Protein AF-0000000069989249 (afdb_homodimer)

Secondary structure (DSSP, 8-state):
------SSPEEEEEEEEEEPSS-TTHHHHHHHHHHHHHTSTTEEEEEEEE-TTS-EEEEEEES-HHHHHHHHH-HHHHHHHHHIIIIIEEEEEEEEEEEEEEEEEE-/------SSPEEEEEEEEEEPSS-TTHHHHHHHHHHHHHTSTTEEEEEEEE-TTS-EEEEEEES-HHHHHHHHH-HHHHHHHHHIIIIIEEEEEEEEEEEEEEEEEE-

Nearest PDB structures (foldseek):
  2pd1-assembly1_A  TM=7.905E-01  e=2.032E-05  Nitrosomonas europaea
  5b0b-assembly2_B  TM=8.035E-01  e=1.875E-04  Cannabis sativa
  5b0b-assembly2_D  TM=8.182E-01  e=3.855E-04  Cannabis sativa
  4dn9-assembly1_A  TM=6.688E-01  e=8.089E-05  Chloroflexus aurantiacus J-10-fl
  1xbw-assembly2_D  TM=6.611E-01  e=8.416E-04  Staphylococcus aureus subsp. aureus MW2

Foldseek 3Di:
DDFDADFDWWKKKKKKFAWDPDCPCVVVLVVVLQVVLVVFPFWRDKDWDADPVRIIIIMTIGHDPVSVVCSCPPPSSVVVVVCCVVHITPDMDIDMDTDDDDDDDDD/DDFDADFDWWKKKKKKFAWDPDCPCVVVLVVVLQVVLVVFPFWRDKDWDADPVRIIIIMTIGHDPVSVVCSCPPPSSVVVVVCCVVHITPDMDIDMDTDDDDDDDDD

Structure (mmCIF, N/CA/C/O backbone):
data_AF-0000000069989249-model_v1
#
loop_
_entity.id
_entity.type
_entity.pdbx_description
1 polymer 'Antibiotic biosynthesis monooxygenase'
#
loop_
_atom_site.group_PDB
_atom_site.id
_atom_site.type_symbol
_atom_site.label_atom_id
_atom_site.label_alt_id
_atom_site.label_comp_id
_atom_site.label_asym_id
_atom_site.label_entity_id
_atom_site.label_seq_id
_atom_site.pdbx_PDB_ins_code
_atom_site.Cartn_x
_atom_site.Cartn_y
_atom_site.Cartn_z
_atom_site.occupancy
_atom_site.B_iso_or_equiv
_atom_site.auth_seq_id
_atom_site.auth_comp_id
_atom_site.auth_asym_id
_atom_site.auth_atom_id
_atom_site.pdbx_PDB_model_num
ATOM 1 N N . MET A 1 1 ? 8.828 -4.434 9.562 1 88.94 1 MET A N 1
ATOM 2 C CA . MET A 1 1 ? 7.98 -5.574 9.898 1 88.94 1 MET A CA 1
ATOM 3 C C . MET A 1 1 ? 6.605 -5.434 9.258 1 88.94 1 MET A C 1
ATOM 5 O O . MET A 1 1 ? 6.176 -4.32 8.938 1 88.94 1 MET A O 1
ATOM 9 N N . ILE A 1 2 ? 5.98 -6.633 9.016 1 96.62 2 ILE A N 1
ATOM 10 C CA . ILE A 1 2 ? 4.613 -6.621 8.516 1 96.62 2 ILE A CA 1
ATOM 11 C C . ILE A 1 2 ? 3.639 -6.371 9.664 1 96.62 2 ILE A C 1
ATOM 13 O O . ILE A 1 2 ? 3.717 -7.027 10.703 1 96.62 2 ILE A O 1
ATOM 17 N N . ALA A 1 3 ? 2.738 -5.457 9.453 1 97 3 ALA A N 1
ATOM 18 C CA . ALA A 1 3 ? 1.796 -5.078 10.508 1 97 3 ALA A CA 1
ATOM 19 C C . ALA A 1 3 ? 0.89 -6.246 10.883 1 97 3 ALA A C 1
ATOM 21 O O . ALA A 1 3 ? 0.386 -6.953 10.008 1 97 3 ALA A O 1
ATOM 22 N N . SER A 1 4 ? 0.657 -6.48 12.133 1 95.75 4 SER A N 1
ATOM 23 C CA . SER A 1 4 ? -0.286 -7.473 12.633 1 95.75 4 SER A CA 1
ATOM 24 C C . SER A 1 4 ? -1.665 -6.859 12.859 1 95.75 4 SER A C 1
ATOM 26 O O . SER A 1 4 ? -1.911 -6.238 13.898 1 95.75 4 SER A O 1
ATOM 28 N N . THR A 1 5 ? -2.523 -6.992 11.93 1 97.75 5 THR A N 1
ATOM 29 C CA . THR A 1 5 ? -3.852 -6.395 11.984 1 97.75 5 THR A CA 1
ATOM 30 C C . THR A 1 5 ? -4.898 -7.43 12.375 1 97.75 5 THR A C 1
ATOM 32 O O . THR A 1 5 ? -4.691 -8.633 12.188 1 97.75 5 THR A O 1
ATOM 35 N N . PRO A 1 6 ? -6.016 -7 13.031 1 97.5 6 PRO A N 1
ATOM 36 C CA . PRO A 1 6 ? -7.113 -7.934 13.312 1 97.5 6 PRO A CA 1
ATOM 37 C C . PRO A 1 6 ? -7.781 -8.445 12.039 1 97.5 6 PRO A C 1
ATOM 39 O O . PRO A 1 6 ? -7.359 -8.102 10.93 1 97.5 6 PRO A O 1
ATOM 42 N N . GLN A 1 7 ? -8.758 -9.328 12.234 1 97.75 7 GLN A N 1
ATOM 43 C CA . GLN A 1 7 ? -9.57 -9.727 11.086 1 97.75 7 GLN A CA 1
ATOM 44 C C . GLN A 1 7 ? -10.359 -8.539 10.531 1 97.75 7 GLN A C 1
ATOM 46 O O . GLN A 1 7 ? -10.867 -7.715 11.297 1 97.75 7 GLN A O 1
ATOM 51 N N . PRO A 1 8 ? -10.453 -8.469 9.281 1 98.19 8 PRO A N 1
ATOM 52 C CA . PRO A 1 8 ? -11.266 -7.398 8.688 1 98.19 8 PRO A CA 1
ATOM 53 C C . PRO A 1 8 ? -12.711 -7.414 9.172 1 98.19 8 PRO A C 1
ATOM 55 O O . PRO A 1 8 ? -13.211 -8.461 9.602 1 98.19 8 PRO A O 1
ATOM 58 N N . PRO A 1 9 ? -13.375 -6.32 9.164 1 98.31 9 PRO A N 1
ATOM 59 C CA . PRO A 1 9 ? -12.992 -5.113 8.43 1 98.31 9 PRO A CA 1
ATOM 60 C C . PRO A 1 9 ? -12.188 -4.133 9.281 1 98.31 9 PRO A C 1
ATOM 62 O O . PRO A 1 9 ? -12.336 -4.105 10.508 1 98.31 9 PRO A O 1
ATOM 65 N N . TYR A 1 10 ? -11.312 -3.4 8.789 1 98.81 10 TYR A N 1
ATOM 66 C CA . TYR A 1 10 ? -10.594 -2.215 9.25 1 98.81 10 TYR A CA 1
ATOM 67 C C . TYR A 1 10 ? -10.172 -1.338 8.078 1 98.81 10 TYR A C 1
ATOM 69 O O . TYR A 1 10 ? -10.641 -1.532 6.953 1 98.81 10 TYR A O 1
ATOM 77 N N . TYR A 1 11 ? -9.336 -0.311 8.344 1 98.94 11 TYR A N 1
ATOM 78 C CA . TYR A 1 11 ? -9.047 0.621 7.262 1 98.94 11 TYR A CA 1
ATOM 79 C C . TYR A 1 11 ? -7.551 0.714 7.012 1 98.94 11 TYR A C 1
ATOM 81 O O . TYR A 1 11 ? -6.746 0.568 7.934 1 98.94 11 TYR A O 1
ATOM 89 N N . ALA A 1 12 ? -7.223 0.949 5.809 1 98.94 12 ALA A N 1
ATOM 90 C CA . ALA A 1 12 ? -5.859 1.241 5.379 1 98.94 12 ALA A CA 1
ATOM 91 C C . ALA A 1 12 ? -5.77 2.623 4.738 1 98.94 12 ALA A C 1
ATOM 93 O O . ALA A 1 12 ? -6.652 3.018 3.977 1 98.94 12 ALA A O 1
ATOM 94 N N . VAL A 1 13 ? -4.809 3.344 5.039 1 98.88 13 VAL A N 1
ATOM 95 C CA . VAL A 1 13 ? -4.434 4.566 4.336 1 98.88 13 VAL A CA 1
ATOM 96 C C . VAL A 1 13 ? -3.135 4.34 3.562 1 98.88 13 VAL A C 1
ATOM 98 O O . VAL A 1 13 ? -2.08 4.113 4.16 1 98.88 13 VAL A O 1
ATOM 101 N N . ILE A 1 14 ? -3.273 4.336 2.223 1 98.88 14 ILE A N 1
ATOM 102 C CA . ILE A 1 14 ? -2.141 4.141 1.325 1 98.88 14 ILE A CA 1
ATOM 103 C C . ILE A 1 14 ? -1.583 5.492 0.896 1 98.88 14 ILE A C 1
ATOM 105 O O . ILE A 1 14 ? -2.275 6.277 0.243 1 98.88 14 ILE A O 1
ATOM 109 N N . PHE A 1 15 ? -0.353 5.773 1.275 1 98.75 15 PHE A N 1
ATOM 110 C CA . PHE A 1 15 ? 0.339 7 0.906 1 98.75 15 PHE A CA 1
ATOM 111 C C . PHE A 1 15 ? 1.52 6.703 -0.011 1 98.75 15 PHE A C 1
ATOM 113 O O . PHE A 1 15 ? 2.488 6.062 0.404 1 98.75 15 PHE A O 1
ATOM 120 N N . THR A 1 16 ? 1.437 7.074 -1.288 1 98.75 16 THR A N 1
ATOM 121 C CA . THR A 1 16 ? 2.5 6.922 -2.275 1 98.75 16 THR A CA 1
ATOM 122 C C . THR A 1 16 ? 3.107 8.281 -2.629 1 98.75 16 THR A C 1
ATOM 124 O O . THR A 1 16 ? 2.385 9.266 -2.799 1 98.75 16 THR A O 1
ATOM 127 N N . SER A 1 17 ? 4.457 8.266 -2.701 1 98.12 17 SER A N 1
ATOM 128 C CA . SER A 1 17 ? 5.039 9.594 -2.887 1 98.12 17 SER A CA 1
ATOM 129 C C . SER A 1 17 ? 6.336 9.523 -3.686 1 98.12 17 SER A C 1
ATOM 131 O O . SER A 1 17 ? 7.008 8.492 -3.699 1 98.12 17 SER A O 1
ATOM 133 N N . LEU A 1 18 ? 6.594 10.547 -4.406 1 97.81 18 LEU A N 1
ATOM 134 C CA . LEU A 1 18 ? 7.887 10.914 -4.969 1 97.81 18 LEU A CA 1
ATOM 135 C C . LEU A 1 18 ? 8.398 12.211 -4.344 1 97.81 18 LEU A C 1
ATOM 137 O O . LEU A 1 18 ? 7.664 13.195 -4.254 1 97.81 18 LEU A O 1
ATOM 141 N N . ARG A 1 19 ? 9.633 12.133 -3.996 1 96.75 19 ARG A N 1
ATOM 142 C CA . ARG A 1 19 ? 10.18 13.266 -3.248 1 96.75 19 ARG A CA 1
ATOM 143 C C . ARG A 1 19 ? 10.922 14.227 -4.172 1 96.75 19 ARG A C 1
ATOM 145 O O . ARG A 1 19 ? 11.391 13.828 -5.238 1 96.75 19 ARG A O 1
ATOM 152 N N . THR A 1 20 ? 11.039 15.477 -3.664 1 94.81 20 THR A N 1
ATOM 153 C CA . THR A 1 20 ? 11.977 16.422 -4.262 1 94.81 20 THR A CA 1
ATOM 154 C C . THR A 1 20 ? 13.414 16.016 -3.984 1 94.81 20 THR A C 1
ATOM 156 O O . THR A 1 20 ? 13.664 15.078 -3.221 1 94.81 20 THR A O 1
ATOM 159 N N . ALA A 1 21 ? 14.32 16.703 -4.648 1 92.31 21 ALA A N 1
ATOM 160 C CA . ALA A 1 21 ? 15.734 16.406 -4.453 1 92.31 21 ALA A CA 1
ATOM 161 C C . ALA A 1 21 ? 16.188 16.766 -3.045 1 92.31 21 ALA A C 1
ATOM 163 O O . ALA A 1 21 ? 15.797 17.812 -2.512 1 92.31 21 ALA A O 1
ATOM 164 N N . GLY A 1 22 ? 17.031 15.797 -2.457 1 91.5 22 GLY A N 1
ATOM 165 C CA . GLY A 1 22 ? 17.594 16.078 -1.146 1 91.5 22 GLY A CA 1
ATOM 166 C C . GLY A 1 22 ? 16.688 15.641 -0.004 1 91.5 22 GLY A C 1
ATOM 167 O O . GLY A 1 22 ? 15.484 15.469 -0.188 1 91.5 22 GLY A O 1
ATOM 168 N N . ASP A 1 23 ? 17.25 15.367 1.136 1 93.12 23 ASP A N 1
ATOM 169 C CA . ASP A 1 23 ? 16.484 14.906 2.293 1 93.12 23 ASP A CA 1
ATOM 170 C C . ASP A 1 23 ? 15.75 16.062 2.963 1 93.12 23 ASP A C 1
ATOM 172 O O . ASP A 1 23 ? 14.555 15.969 3.248 1 93.12 23 ASP A O 1
ATOM 176 N N . GLN A 1 24 ? 16.359 17.188 3.178 1 94.94 24 GLN A N 1
ATOM 177 C CA . GLN A 1 24 ? 15.797 18.391 3.77 1 94.94 24 GLN A CA 1
ATOM 178 C C . GLN A 1 24 ? 15.016 18.062 5.043 1 94.94 24 GLN A C 1
ATOM 180 O O . GLN A 1 24 ? 13.945 18.625 5.281 1 94.94 24 GLN A O 1
ATOM 185 N N . GLY A 1 25 ? 15.531 17.078 5.789 1 96.06 25 GLY A N 1
ATOM 186 C CA . GLY A 1 25 ? 14.945 16.734 7.074 1 96.06 25 GLY A CA 1
ATOM 187 C C . GLY A 1 25 ? 13.797 15.75 6.957 1 96.06 25 GLY A C 1
ATOM 188 O O . GLY A 1 25 ? 13.117 15.461 7.945 1 96.06 25 GLY A O 1
ATOM 189 N N . TYR A 1 26 ? 13.586 15.203 5.766 1 96.56 26 TYR A N 1
ATOM 190 C CA . TYR A 1 26 ? 12.453 14.32 5.516 1 96.56 26 TYR A CA 1
ATOM 191 C C . TYR A 1 26 ? 12.547 13.062 6.379 1 96.56 26 TYR A C 1
ATOM 193 O O . TYR A 1 26 ? 11.562 12.68 7.02 1 96.56 26 TYR A O 1
ATOM 201 N N . ALA A 1 27 ? 13.711 12.516 6.379 1 94.38 27 ALA A N 1
ATOM 202 C CA . ALA A 1 27 ? 13.859 11.234 7.066 1 94.38 27 ALA A CA 1
ATOM 203 C C . ALA A 1 27 ? 13.5 11.367 8.547 1 94.38 27 ALA A C 1
ATOM 205 O O . ALA A 1 27 ? 12.797 10.516 9.094 1 94.38 27 ALA A O 1
ATOM 206 N N . GLU A 1 28 ? 14.023 12.391 9.148 1 96.31 28 GLU A N 1
ATOM 207 C CA . GLU A 1 28 ? 13.75 12.617 10.562 1 96.31 28 GLU A CA 1
ATOM 208 C C . GLU A 1 28 ? 12.266 12.883 10.805 1 96.31 28 GLU A C 1
ATOM 210 O O . GLU A 1 28 ? 11.68 12.336 11.75 1 96.31 28 GLU A O 1
ATOM 215 N N . ALA A 1 29 ? 11.656 13.664 9.977 1 96.69 29 ALA A N 1
ATOM 216 C CA . ALA A 1 29 ? 10.234 13.977 10.102 1 96.69 29 ALA A CA 1
ATOM 217 C C . ALA A 1 29 ? 9.383 12.734 9.891 1 96.69 29 ALA A C 1
ATOM 219 O O . ALA A 1 29 ? 8.414 12.5 10.625 1 96.69 29 ALA A O 1
ATOM 220 N N . ALA A 1 30 ? 9.734 11.953 8.906 1 95.94 30 ALA A N 1
ATOM 221 C CA . ALA A 1 30 ? 9 10.727 8.602 1 95.94 30 ALA A CA 1
ATOM 222 C C . ALA A 1 30 ? 9.031 9.758 9.781 1 95.94 30 ALA A C 1
ATOM 224 O O . ALA A 1 30 ? 8.008 9.172 10.148 1 95.94 30 ALA A O 1
ATOM 225 N N . ARG A 1 31 ? 10.25 9.633 10.336 1 95.56 31 ARG A N 1
ATOM 226 C CA . ARG A 1 31 ? 10.391 8.758 11.5 1 95.56 31 ARG A CA 1
ATOM 227 C C . ARG A 1 31 ? 9.539 9.258 12.664 1 95.56 31 ARG A C 1
ATOM 229 O O . ARG A 1 31 ? 8.852 8.469 13.312 1 95.56 31 ARG A O 1
ATOM 236 N N . ARG A 1 32 ? 9.555 10.5 12.906 1 96.69 32 ARG A N 1
ATOM 237 C CA . ARG A 1 32 ? 8.773 11.086 13.992 1 96.69 32 ARG A CA 1
ATOM 238 C C . ARG A 1 32 ? 7.277 10.891 13.758 1 96.69 32 ARG A C 1
ATOM 240 O O . ARG A 1 32 ? 6.535 10.594 14.695 1 96.69 32 ARG A O 1
ATOM 247 N N . MET A 1 33 ? 6.805 11.023 12.516 1 97.44 33 MET A N 1
ATOM 248 C CA . MET A 1 33 ? 5.387 10.867 12.195 1 97.44 33 MET A CA 1
ATOM 249 C C . MET A 1 33 ? 4.945 9.422 12.391 1 97.44 33 MET A C 1
ATOM 251 O O . MET A 1 33 ? 3.842 9.164 12.883 1 97.44 33 MET A O 1
ATOM 255 N N . LEU A 1 34 ? 5.773 8.5 12.047 1 96.12 34 LEU A N 1
ATOM 256 C CA . LEU A 1 34 ? 5.441 7.098 12.273 1 96.12 34 LEU A CA 1
ATOM 257 C C . LEU A 1 34 ? 5.336 6.793 13.758 1 96.12 34 LEU A C 1
ATOM 259 O O . LEU A 1 34 ? 4.402 6.109 14.195 1 96.12 34 LEU A O 1
ATOM 263 N N . ASP A 1 35 ? 6.309 7.332 14.547 1 97.19 35 ASP A N 1
ATOM 264 C CA . ASP A 1 35 ? 6.273 7.148 15.992 1 97.19 35 ASP A CA 1
ATOM 265 C C . ASP A 1 35 ? 5.012 7.758 16.594 1 97.19 35 ASP A C 1
ATOM 267 O O . ASP A 1 35 ? 4.379 7.156 17.469 1 97.19 35 ASP A O 1
ATOM 271 N N . LEU A 1 36 ? 4.664 8.906 16.156 1 97.94 36 LEU A N 1
ATOM 272 C CA . LEU A 1 36 ? 3.482 9.609 16.641 1 97.94 36 LEU A CA 1
ATOM 273 C C . LEU A 1 36 ? 2.209 8.859 16.25 1 97.94 36 LEU A C 1
ATOM 275 O O . LEU A 1 36 ? 1.287 8.734 17.062 1 97.94 36 LEU A O 1
ATOM 279 N N . ALA A 1 37 ? 2.098 8.367 15.031 1 97.88 37 ALA A N 1
ATOM 280 C CA . ALA A 1 37 ? 0.942 7.59 14.586 1 97.88 37 ALA A CA 1
ATOM 281 C C . ALA A 1 37 ? 0.702 6.391 15.5 1 97.88 37 ALA A C 1
ATOM 283 O O . ALA A 1 37 ? -0.443 6.078 15.836 1 97.88 37 ALA A O 1
ATOM 284 N N . ARG A 1 38 ? 1.777 5.758 15.914 1 97.5 38 ARG A N 1
ATOM 285 C CA . ARG A 1 38 ? 1.701 4.551 16.734 1 97.5 38 ARG A CA 1
ATOM 286 C C . ARG A 1 38 ? 1.027 4.84 18.078 1 97.5 38 ARG A C 1
ATOM 288 O O . ARG A 1 38 ? 0.497 3.932 18.719 1 97.5 38 ARG A O 1
ATOM 295 N N . GLU A 1 39 ? 1.07 6.098 18.422 1 97.94 39 GLU A N 1
ATOM 296 C CA . GLU A 1 39 ? 0.531 6.488 19.719 1 97.94 39 GLU A CA 1
ATOM 297 C C . GLU A 1 39 ? -0.946 6.859 19.609 1 97.94 39 GLU A C 1
ATOM 299 O O . GLU A 1 39 ? -1.608 7.082 20.625 1 97.94 39 GLU A O 1
ATOM 304 N N . GLN A 1 40 ? -1.495 6.887 18.422 1 98.44 40 GLN A N 1
ATOM 305 C CA . GLN A 1 40 ? -2.861 7.367 18.234 1 98.44 40 GLN A CA 1
ATOM 306 C C . GLN A 1 40 ? -3.873 6.25 18.484 1 98.44 40 GLN A C 1
ATOM 308 O O . GLN A 1 40 ? -3.643 5.102 18.109 1 98.44 40 GLN A O 1
ATOM 313 N N . PRO A 1 41 ? -5.016 6.578 19.188 1 98.25 41 PRO A N 1
ATOM 314 C CA . PRO A 1 41 ? -6.074 5.578 19.344 1 98.25 41 PRO A CA 1
ATOM 315 C C . PRO A 1 41 ? -6.586 5.039 18.016 1 98.25 41 PRO A C 1
ATOM 317 O O . PRO A 1 41 ? -6.859 5.816 17.094 1 98.25 41 PRO A O 1
ATOM 320 N N . GLY A 1 42 ? -6.68 3.717 17.969 1 98.62 42 GLY A N 1
ATOM 321 C CA . GLY A 1 42 ? -7.23 3.102 16.766 1 98.62 42 GLY A CA 1
ATOM 322 C C . GLY A 1 42 ? -6.172 2.715 15.75 1 98.62 42 GLY A C 1
ATOM 323 O O . GLY A 1 42 ? -6.477 2.09 14.734 1 98.62 42 GLY A O 1
ATOM 324 N N . PHE A 1 43 ? -4.91 3.096 16.078 1 98.81 43 PHE A N 1
ATOM 325 C CA . PHE A 1 43 ? -3.801 2.67 15.227 1 98.81 43 PHE A CA 1
ATOM 326 C C . PHE A 1 43 ? -3.617 1.158 15.297 1 98.81 43 PHE A C 1
ATOM 328 O O . PHE A 1 43 ? -3.592 0.58 16.391 1 98.81 43 PHE A O 1
ATOM 335 N N . LEU A 1 44 ? -3.508 0.56 14.078 1 98.81 44 LEU A N 1
ATOM 336 C CA . LEU A 1 44 ? -3.414 -0.896 14.062 1 98.81 44 LEU A CA 1
ATOM 337 C C . LEU A 1 44 ? -2.049 -1.347 13.555 1 98.81 44 LEU A C 1
ATOM 339 O O . LEU A 1 44 ? -1.675 -2.512 13.719 1 98.81 44 LEU A O 1
ATOM 343 N N . GLY A 1 45 ? 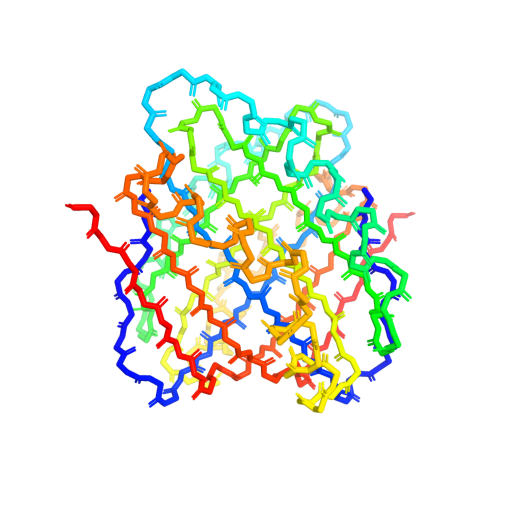-1.29 -0.463 12.93 1 98.5 45 GLY A N 1
ATOM 344 C CA . GLY A 1 45 ? 0.019 -0.792 12.391 1 98.5 45 GLY A CA 1
ATOM 345 C C . GLY A 1 45 ? 0.388 0.037 11.18 1 98.5 45 GLY A C 1
ATOM 346 O O . GLY A 1 45 ? -0.415 0.842 10.703 1 98.5 45 GLY A O 1
ATOM 347 N N . VAL A 1 46 ? 1.629 -0.117 10.711 1 98.56 46 VAL A N 1
ATOM 348 C CA . VAL A 1 46 ? 2.102 0.63 9.547 1 98.56 46 VAL A CA 1
ATOM 349 C C . VAL A 1 46 ? 3.199 -0.158 8.836 1 98.56 46 VAL A C 1
ATOM 351 O O . VAL A 1 46 ? 3.932 -0.922 9.469 1 98.56 46 VAL A O 1
ATOM 354 N N . GLU A 1 47 ? 3.197 -0.104 7.605 1 98.44 47 GLU A N 1
ATOM 355 C CA . GLU A 1 47 ? 4.234 -0.618 6.715 1 98.44 47 GLU A CA 1
ATOM 356 C C . GLU A 1 47 ? 4.773 0.48 5.801 1 98.44 47 GLU A C 1
ATOM 358 O O . GLU A 1 47 ? 4 1.24 5.215 1 98.44 47 GLU A O 1
ATOM 363 N N . SER A 1 48 ? 6.117 0.577 5.684 1 97.94 48 SER A N 1
ATOM 364 C CA . SER A 1 48 ? 6.707 1.618 4.848 1 97.94 48 SER A CA 1
ATOM 365 C C . SER A 1 48 ? 7.934 1.101 4.105 1 97.94 48 SER A C 1
ATOM 367 O O . SER A 1 48 ? 8.75 0.377 4.676 1 97.94 48 SER A O 1
ATOM 369 N N . ALA A 1 49 ? 8.016 1.404 2.834 1 97.75 49 ALA A N 1
ATOM 370 C CA . ALA A 1 49 ? 9.164 1.076 1.989 1 97.75 49 ALA A CA 1
ATOM 371 C C . ALA A 1 49 ? 9.406 2.166 0.95 1 97.75 49 ALA A C 1
ATOM 373 O O . ALA A 1 49 ? 8.461 2.727 0.393 1 97.75 49 ALA A O 1
ATOM 374 N N . ARG A 1 50 ? 10.641 2.451 0.725 1 96.62 50 ARG A N 1
ATOM 375 C CA . ARG A 1 50 ? 11.047 3.332 -0.367 1 96.62 50 ARG A CA 1
ATOM 376 C C . ARG A 1 50 ? 12.109 2.674 -1.236 1 96.62 50 ARG A C 1
ATOM 378 O O . ARG A 1 50 ? 13.172 2.293 -0.742 1 96.62 50 ARG A O 1
ATOM 385 N N . GLY A 1 51 ? 11.773 2.627 -2.512 1 94.19 51 GLY A N 1
ATOM 386 C CA . GLY A 1 51 ? 12.664 1.954 -3.439 1 94.19 51 GLY A CA 1
ATOM 387 C C . GLY A 1 51 ? 13.82 2.828 -3.9 1 94.19 51 GLY A C 1
ATOM 388 O O . GLY A 1 51 ? 13.828 4.035 -3.645 1 94.19 51 GLY A O 1
ATOM 389 N N . ASP A 1 52 ? 14.695 2.168 -4.629 1 90.56 52 ASP A N 1
ATOM 390 C CA . ASP A 1 52 ? 15.859 2.867 -5.16 1 90.56 52 ASP A CA 1
ATOM 391 C C . ASP A 1 52 ? 15.461 3.861 -6.246 1 90.56 52 ASP A C 1
ATOM 393 O O . ASP A 1 52 ? 16.219 4.789 -6.551 1 90.56 52 ASP A O 1
ATOM 397 N N . ASP A 1 53 ? 14.32 3.645 -6.789 1 90.75 53 ASP A N 1
ATOM 398 C CA . ASP A 1 53 ? 13.844 4.555 -7.824 1 90.75 53 ASP A CA 1
ATOM 399 C C . ASP A 1 53 ? 13.203 5.797 -7.211 1 90.75 53 ASP A C 1
ATOM 401 O O . ASP A 1 53 ? 12.727 6.676 -7.93 1 90.75 53 ASP A O 1
ATOM 405 N N . GLY A 1 54 ? 13.102 5.793 -5.93 1 92.88 54 GLY A N 1
ATOM 406 C CA . GLY A 1 54 ? 12.617 6.973 -5.238 1 92.88 54 GLY A CA 1
ATOM 407 C C . GLY A 1 54 ? 11.156 6.875 -4.84 1 92.88 54 GLY A C 1
ATOM 408 O O . GLY A 1 54 ? 10.672 7.668 -4.031 1 92.88 54 GLY A O 1
ATOM 409 N N . LEU A 1 55 ? 10.484 5.918 -5.387 1 97.38 55 LEU A N 1
ATOM 410 C CA . LEU A 1 55 ? 9.07 5.766 -5.043 1 97.38 55 LEU A CA 1
ATOM 411 C C . LEU A 1 55 ? 8.914 5.246 -3.619 1 97.38 55 LEU A C 1
ATOM 413 O O . LEU A 1 55 ? 9.531 4.25 -3.244 1 97.38 55 LEU A O 1
ATOM 417 N N . GLY A 1 56 ? 8.133 5.988 -2.82 1 97.88 56 GLY A N 1
ATOM 418 C CA . GLY A 1 56 ? 7.816 5.574 -1.462 1 97.88 56 GLY A CA 1
ATOM 419 C C . GLY A 1 56 ? 6.363 5.172 -1.282 1 97.88 56 GLY A C 1
ATOM 420 O O . GLY A 1 56 ? 5.465 5.797 -1.848 1 97.88 56 GLY A O 1
ATOM 421 N N . ILE A 1 57 ? 6.148 4.10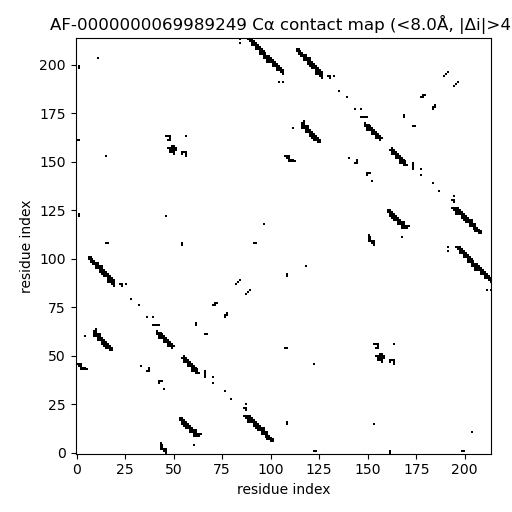9 -0.55 1 98.69 57 ILE A N 1
ATOM 422 C CA . ILE A 1 57 ? 4.816 3.652 -0.177 1 98.69 57 ILE A CA 1
ATOM 423 C C . ILE A 1 57 ? 4.738 3.463 1.337 1 98.69 57 ILE A C 1
ATOM 425 O O . ILE A 1 57 ? 5.594 2.799 1.929 1 98.69 57 ILE A O 1
ATOM 429 N N . THR A 1 58 ? 3.828 4.086 1.985 1 98.5 58 THR A N 1
ATOM 430 C CA . THR A 1 58 ? 3.488 3.852 3.385 1 98.5 58 THR A CA 1
ATOM 431 C C . THR A 1 58 ? 2.016 3.479 3.527 1 98.5 58 THR A C 1
ATOM 433 O O . THR A 1 58 ? 1.138 4.207 3.061 1 98.5 58 THR A O 1
ATOM 436 N N . VAL A 1 59 ? 1.779 2.334 4.055 1 98.88 59 VAL A N 1
ATOM 437 C CA . VAL A 1 59 ? 0.416 1.917 4.367 1 98.88 59 VAL A CA 1
ATOM 438 C C . VAL A 1 59 ? 0.223 1.864 5.879 1 98.88 59 VAL A C 1
ATOM 440 O O . VAL A 1 59 ? 0.879 1.08 6.57 1 98.88 59 VAL A O 1
ATOM 443 N N . SER A 1 60 ? -0.657 2.74 6.371 1 98.81 60 SER A N 1
ATOM 444 C CA . SER A 1 60 ? -1.048 2.678 7.777 1 98.81 60 SER A CA 1
ATOM 445 C C . SER A 1 60 ? -2.445 2.086 7.934 1 98.81 60 SER A C 1
ATOM 447 O O . SER A 1 60 ? -3.311 2.289 7.082 1 98.81 60 SER A O 1
ATOM 449 N N . TYR A 1 61 ? -2.639 1.377 8.992 1 98.94 61 TYR A N 1
ATOM 450 C CA . TYR A 1 61 ? -3.893 0.673 9.234 1 98.94 61 TYR A CA 1
ATOM 451 C C . TYR A 1 61 ? -4.586 1.218 10.477 1 98.94 61 TYR A C 1
ATOM 453 O O . TYR A 1 61 ? -3.936 1.519 11.484 1 98.94 61 TYR A O 1
ATOM 461 N N . TRP A 1 62 ? -5.891 1.297 10.414 1 98.88 62 TRP A N 1
ATOM 462 C CA . TRP A 1 62 ? -6.691 1.97 11.43 1 98.88 62 TRP A CA 1
ATOM 463 C C . TRP A 1 62 ? -7.992 1.212 11.688 1 98.88 62 TRP A C 1
ATOM 465 O O . TRP A 1 62 ? -8.578 0.635 10.766 1 98.88 62 TRP A O 1
ATOM 475 N N . ARG A 1 63 ? -8.422 1.336 12.852 1 98.69 63 ARG A N 1
ATOM 476 C CA . ARG A 1 63 ? -9.609 0.617 13.297 1 98.69 63 ARG A CA 1
ATOM 477 C C . ARG A 1 63 ? -10.852 1.091 12.547 1 98.69 63 ARG A C 1
ATOM 479 O O . ARG A 1 63 ? -11.711 0.286 12.195 1 98.69 63 ARG A O 1
ATOM 486 N N . ASP A 1 64 ? -10.992 2.412 12.438 1 98.44 64 ASP A N 1
ATOM 487 C CA . ASP A 1 64 ? -12.18 2.984 11.812 1 98.44 64 ASP A CA 1
ATOM 488 C C . ASP A 1 64 ? -11.898 4.383 11.273 1 98.44 64 ASP A C 1
ATOM 490 O O . ASP A 1 64 ? -10.797 4.914 11.453 1 98.44 64 ASP A O 1
ATOM 494 N N . GLU A 1 65 ? -12.883 4.875 10.578 1 98.06 65 GLU A N 1
ATOM 495 C CA . GLU A 1 65 ? -12.734 6.18 9.945 1 98.06 65 GLU A CA 1
ATOM 496 C C . GLU A 1 65 ? -12.562 7.281 10.984 1 98.06 65 GLU A C 1
ATOM 498 O O . GLU A 1 65 ? -11.906 8.289 10.727 1 98.06 65 GLU A O 1
ATOM 503 N N . THR A 1 66 ? -13.164 7.105 12.133 1 98.38 66 THR A N 1
ATOM 504 C CA . THR A 1 66 ? -13.031 8.094 13.195 1 98.38 66 THR A CA 1
ATOM 505 C C . THR A 1 66 ? -11.57 8.234 13.617 1 98.38 66 THR A C 1
ATOM 507 O O . THR A 1 66 ? -11.078 9.344 13.812 1 98.38 66 THR A O 1
ATOM 510 N N . ALA A 1 67 ? -10.875 7.078 13.711 1 98.62 67 ALA A N 1
ATOM 511 C CA . ALA A 1 67 ? -9.461 7.086 14.062 1 98.62 67 ALA A CA 1
ATOM 512 C C . ALA A 1 67 ? -8.633 7.793 12.992 1 98.62 67 ALA A C 1
ATOM 514 O O . ALA A 1 67 ? -7.719 8.555 13.312 1 98.62 67 ALA A O 1
ATOM 515 N N . ILE A 1 68 ? -8.914 7.57 11.734 1 98.5 68 ILE A N 1
ATOM 516 C CA . ILE A 1 68 ? -8.203 8.195 10.625 1 98.5 68 ILE A CA 1
ATOM 517 C C . ILE A 1 68 ? -8.406 9.711 10.68 1 98.5 68 ILE A C 1
ATOM 519 O O . ILE A 1 68 ? -7.449 10.477 10.508 1 98.5 68 ILE A O 1
ATOM 523 N N . LEU A 1 69 ? -9.648 10.078 10.891 1 97.81 69 LEU A N 1
ATOM 524 C CA . LEU A 1 69 ? -9.961 11.5 10.945 1 97.81 69 LEU A CA 1
ATOM 525 C C . LEU A 1 69 ? -9.242 12.172 12.109 1 97.81 69 LEU A C 1
ATOM 527 O O . LEU A 1 69 ? -8.727 13.289 11.961 1 97.81 69 LEU A O 1
ATOM 531 N N . ALA A 1 70 ? -9.18 11.555 13.25 1 98.12 70 ALA A N 1
ATOM 532 C CA . ALA A 1 70 ? -8.477 12.086 14.414 1 98.12 70 ALA A CA 1
ATOM 533 C C . ALA A 1 70 ? -6.992 12.289 14.109 1 98.12 70 ALA A C 1
ATOM 535 O O . ALA A 1 70 ? -6.406 13.305 14.477 1 98.12 70 ALA A O 1
ATOM 536 N N . TRP A 1 71 ? -6.398 11.312 13.398 1 98 71 TRP A N 1
ATOM 537 C CA . TRP A 1 71 ? -4.992 11.422 13.016 1 98 71 TRP A CA 1
ATOM 538 C C . TRP A 1 71 ? -4.781 12.57 12.031 1 98 71 TRP A C 1
ATOM 540 O O . TRP A 1 71 ? -3.83 13.344 12.164 1 98 71 TRP A O 1
ATOM 550 N N . LYS A 1 72 ? -5.688 12.695 11.062 1 96.62 72 LYS A N 1
ATOM 551 C CA . LYS A 1 72 ? -5.613 13.766 10.07 1 96.62 72 LYS A CA 1
ATOM 552 C C . LYS A 1 72 ? -5.652 15.141 10.742 1 96.62 72 LYS A C 1
ATOM 554 O O . LYS A 1 72 ? -4.988 16.078 10.289 1 96.62 72 LYS A O 1
ATOM 559 N N . GLN A 1 73 ? -6.387 15.219 11.812 1 96.44 73 GLN A N 1
ATOM 560 C CA . GLN A 1 73 ? -6.613 16.5 12.477 1 96.44 73 GLN A CA 1
ATOM 561 C C . GLN A 1 73 ? -5.578 16.734 13.57 1 96.44 73 GLN A C 1
ATOM 563 O O . GLN A 1 73 ? -5.555 17.812 14.18 1 96.44 73 GLN A O 1
ATOM 568 N N . HIS A 1 74 ? -4.785 15.773 13.828 1 96.12 74 HIS A N 1
ATOM 569 C CA . HIS A 1 74 ? -3.744 15.938 14.836 1 96.12 74 HIS A CA 1
ATOM 570 C C . HIS A 1 74 ? -2.83 17.109 14.492 1 96.12 74 HIS A C 1
ATOM 572 O O . HIS A 1 74 ? -2.316 17.203 13.375 1 96.12 74 HIS A O 1
ATOM 578 N N . ALA A 1 75 ? -2.566 17.984 15.398 1 94.44 75 ALA A N 1
ATOM 579 C CA . ALA A 1 75 ? -1.912 19.266 15.148 1 94.44 75 ALA A CA 1
ATOM 580 C C . ALA A 1 75 ? -0.538 19.062 14.516 1 94.44 75 ALA A C 1
ATOM 582 O O . ALA A 1 75 ? -0.235 19.656 13.477 1 94.44 75 ALA A O 1
ATOM 583 N N . GLU A 1 76 ? 0.244 18.234 15.164 1 94.62 76 GLU A N 1
ATOM 584 C CA . GLU A 1 76 ? 1.589 18.016 14.633 1 94.62 76 GLU A CA 1
ATOM 585 C C . GLU A 1 76 ? 1.546 17.359 13.258 1 94.62 76 GLU A C 1
ATOM 587 O O . GLU A 1 76 ? 2.322 17.719 12.367 1 94.62 76 GLU A O 1
ATOM 592 N N . HIS A 1 77 ? 0.722 16.344 13.094 1 96.62 77 HIS A N 1
ATOM 593 C CA . HIS A 1 77 ? 0.597 15.688 11.789 1 96.62 77 HIS A CA 1
ATOM 594 C C . HIS A 1 77 ? 0.146 16.688 10.719 1 96.62 77 HIS A C 1
ATOM 596 O O . HIS A 1 77 ? 0.66 16.672 9.602 1 96.62 77 HIS A O 1
ATOM 602 N N . SER A 1 78 ? -0.819 17.562 11.062 1 95.5 78 SER A N 1
ATOM 603 C CA . SER A 1 78 ? -1.32 18.562 10.125 1 95.5 78 SER A CA 1
ATOM 604 C C . SER A 1 78 ? -0.202 19.484 9.641 1 95.5 78 SER A C 1
ATOM 606 O O . SER A 1 78 ? -0.109 19.781 8.453 1 95.5 78 SER A O 1
ATOM 608 N N . GLU A 1 79 ? 0.631 19.938 10.531 1 95.5 79 GLU A N 1
ATOM 609 C CA . GLU A 1 79 ? 1.759 20.797 10.188 1 95.5 79 GLU A CA 1
ATOM 610 C C . GLU A 1 79 ? 2.74 20.078 9.266 1 95.5 79 GLU A C 1
ATOM 612 O O . GLU A 1 79 ? 3.238 20.672 8.305 1 95.5 79 GLU A O 1
ATOM 617 N N . ILE A 1 80 ? 3.016 18.828 9.609 1 96.12 80 ILE A N 1
ATOM 618 C CA . ILE A 1 80 ? 3.979 18.047 8.836 1 96.12 80 ILE A CA 1
ATOM 619 C C . ILE A 1 80 ? 3.42 17.781 7.441 1 96.12 80 ILE A C 1
ATOM 621 O O . ILE A 1 80 ? 4.168 17.766 6.461 1 96.12 80 ILE A O 1
ATOM 625 N N . ARG A 1 81 ? 2.08 17.531 7.352 1 95 81 ARG A N 1
ATOM 626 C CA . ARG A 1 81 ? 1.438 17.344 6.055 1 95 81 ARG A CA 1
ATOM 627 C C . ARG A 1 81 ? 1.612 18.578 5.176 1 95 81 ARG A C 1
ATOM 629 O O . ARG A 1 81 ? 1.935 18.469 3.992 1 95 81 ARG A O 1
ATOM 636 N N . GLU A 1 82 ? 1.495 19.766 5.734 1 93.88 82 GLU A N 1
ATOM 637 C CA . GLU A 1 82 ? 1.683 21.016 5.004 1 93.88 82 GLU A CA 1
ATOM 638 C C . GLU A 1 82 ? 3.133 21.188 4.559 1 93.88 82 GLU A C 1
ATOM 640 O O . GLU A 1 82 ? 3.398 21.594 3.426 1 93.88 82 GLU A O 1
ATOM 645 N N . ARG A 1 83 ? 4.035 20.844 5.402 1 94.94 83 ARG A N 1
ATOM 646 C CA . ARG A 1 83 ? 5.449 20.906 5.051 1 94.94 83 ARG A CA 1
ATOM 647 C C . ARG A 1 83 ? 5.785 19.906 3.949 1 94.94 83 ARG A C 1
ATOM 649 O O . ARG A 1 83 ? 6.625 20.172 3.092 1 94.94 83 ARG A O 1
ATOM 656 N N . GLY A 1 84 ? 5.188 18.719 4.039 1 95.38 84 GLY A N 1
ATOM 657 C CA . GLY A 1 84 ? 5.355 17.719 2.986 1 95.38 84 GLY A CA 1
ATOM 658 C C . GLY A 1 84 ? 5.047 18.266 1.604 1 95.38 84 GLY A C 1
ATOM 659 O O . GLY A 1 84 ? 5.875 18.172 0.695 1 95.38 84 GLY A O 1
ATOM 660 N N . ARG A 1 85 ? 3.994 18.953 1.485 1 94.06 85 ARG A N 1
ATOM 661 C CA . ARG A 1 85 ? 3.559 19.484 0.202 1 94.06 85 ARG A CA 1
ATOM 662 C C . ARG A 1 85 ? 4.43 20.672 -0.222 1 94.06 85 ARG A C 1
ATOM 664 O O . ARG A 1 85 ? 4.719 20.844 -1.408 1 94.06 85 ARG A O 1
ATOM 671 N N . SER A 1 86 ? 4.91 21.406 0.716 1 93.19 86 SER A N 1
ATOM 672 C CA . SER A 1 86 ? 5.66 22.625 0.389 1 93.19 86 SER A CA 1
ATOM 673 C C . SER A 1 86 ? 7.137 22.312 0.167 1 93.19 86 SER A C 1
ATOM 675 O O . SER A 1 86 ? 7.816 23.016 -0.584 1 93.19 86 SER A O 1
ATOM 677 N N . THR A 1 87 ? 7.633 21.188 0.72 1 95.44 87 THR A N 1
ATOM 678 C CA . THR A 1 87 ? 9.078 21.031 0.766 1 95.44 87 THR A CA 1
ATOM 679 C C . THR A 1 87 ? 9.5 19.656 0.255 1 95.44 87 THR A C 1
ATOM 681 O O . THR A 1 87 ? 10.445 19.547 -0.526 1 95.44 87 THR A O 1
ATOM 684 N N . TRP A 1 88 ? 8.828 18.625 0.613 1 96.88 88 TRP A N 1
ATOM 685 C CA . TRP A 1 88 ? 9.422 17.297 0.503 1 96.88 88 TRP A CA 1
ATOM 686 C C . TRP A 1 88 ? 8.898 16.562 -0.723 1 96.88 88 TRP A C 1
ATOM 688 O O . TRP A 1 88 ? 9.625 15.797 -1.36 1 96.88 88 TRP A O 1
ATOM 698 N N . TYR A 1 89 ? 7.645 16.828 -1.091 1 97.38 89 TYR A N 1
ATOM 699 C CA . TYR A 1 89 ? 7.051 15.961 -2.102 1 97.38 89 TYR A CA 1
ATOM 700 C C . TYR A 1 89 ? 6.969 16.672 -3.449 1 97.38 89 TYR A C 1
ATOM 702 O O . TYR A 1 89 ? 6.547 17.828 -3.525 1 97.38 89 TYR A O 1
ATOM 710 N N . GLU A 1 90 ? 7.445 15.984 -4.484 1 97.31 90 GLU A N 1
ATOM 711 C CA . GLU A 1 90 ? 7.109 16.375 -5.852 1 97.31 90 GLU A CA 1
ATOM 712 C C . GLU A 1 90 ? 5.672 15.977 -6.199 1 97.31 90 GLU A C 1
ATOM 714 O O . GLU A 1 90 ? 4.922 16.781 -6.754 1 97.31 90 GLU A O 1
ATOM 719 N N . THR A 1 91 ? 5.309 14.82 -5.949 1 97.5 91 THR A N 1
ATOM 720 C CA . THR A 1 91 ? 3.953 14.305 -6.09 1 97.5 91 THR A CA 1
ATOM 721 C C . THR A 1 91 ? 3.65 13.273 -5.004 1 97.5 91 THR A C 1
ATOM 723 O O . THR A 1 91 ? 4.547 12.547 -4.559 1 97.5 91 THR A O 1
ATOM 726 N N . CYS A 1 92 ? 2.412 13.258 -4.535 1 97.94 92 CYS A N 1
ATOM 727 C CA . CYS A 1 92 ? 1.977 12.219 -3.609 1 97.94 92 CYS A CA 1
ATOM 728 C C . CYS A 1 92 ? 0.481 11.961 -3.744 1 97.94 92 CYS A C 1
ATOM 730 O O . CYS A 1 92 ? -0.26 12.82 -4.23 1 97.94 92 CYS A O 1
ATOM 732 N N . GLN A 1 93 ? 0.115 10.758 -3.41 1 98.38 93 GLN A N 1
ATOM 733 C CA . GLN A 1 93 ? -1.267 10.297 -3.488 1 98.38 93 GLN A CA 1
ATOM 734 C C . GLN A 1 93 ? -1.665 9.531 -2.225 1 98.38 93 GLN A C 1
ATOM 736 O O . GLN A 1 93 ? -0.94 8.648 -1.774 1 98.38 93 GLN A O 1
ATOM 741 N N . THR A 1 94 ? -2.818 9.984 -1.627 1 98.5 94 THR A N 1
ATOM 742 C CA . THR A 1 94 ? -3.391 9.297 -0.478 1 98.5 94 THR A CA 1
ATOM 743 C C . THR A 1 94 ? -4.676 8.57 -0.866 1 98.5 94 THR A C 1
ATOM 745 O O . THR A 1 94 ? -5.559 9.156 -1.496 1 98.5 94 THR A O 1
ATOM 748 N N . ARG A 1 95 ? -4.781 7.336 -0.59 1 98.81 95 ARG A N 1
ATOM 749 C CA . ARG A 1 95 ? -6.004 6.562 -0.788 1 98.81 95 ARG A CA 1
ATOM 750 C C . ARG A 1 95 ? -6.477 5.941 0.522 1 98.81 95 ARG A C 1
ATOM 752 O O . ARG A 1 95 ? -5.691 5.32 1.239 1 98.81 95 ARG A O 1
ATOM 759 N N . VAL A 1 96 ? -7.723 6.168 0.876 1 98.81 96 VAL A N 1
ATOM 760 C CA . VAL A 1 96 ? -8.344 5.602 2.066 1 98.81 96 VAL A CA 1
ATOM 761 C C . VAL A 1 96 ? -9.258 4.441 1.671 1 98.81 96 VAL A C 1
ATOM 763 O O . VAL A 1 96 ? -10.164 4.609 0.854 1 98.81 96 VAL A O 1
ATOM 766 N N . CYS A 1 97 ? -8.945 3.309 2.262 1 98.44 97 CYS A N 1
ATOM 767 C CA . CYS A 1 97 ? -9.672 2.141 1.781 1 98.44 97 CYS A CA 1
ATOM 768 C C . CYS A 1 97 ? -10.117 1.258 2.943 1 98.44 97 CYS A C 1
ATOM 770 O O . CYS A 1 97 ? -9.469 1.234 3.99 1 98.44 97 CYS A O 1
ATOM 772 N N . LYS A 1 98 ? -11.25 0.58 2.744 1 98.81 98 LYS A N 1
ATOM 773 C CA . LYS A 1 98 ? -11.75 -0.422 3.682 1 98.81 98 LYS A CA 1
ATOM 774 C C . LYS A 1 98 ? -11.219 -1.81 3.34 1 98.81 98 LYS A C 1
ATOM 776 O O . LYS A 1 98 ? -11.438 -2.312 2.238 1 98.81 98 LYS A O 1
ATOM 781 N N . VAL A 1 99 ? -10.438 -2.381 4.328 1 98.88 99 VAL A N 1
ATOM 782 C CA . VAL A 1 99 ? -9.938 -3.736 4.148 1 98.88 99 VAL A CA 1
ATOM 783 C C . VAL A 1 99 ? -11.055 -4.746 4.395 1 98.88 99 VAL A C 1
ATOM 785 O O . VAL A 1 99 ? -11.641 -4.781 5.48 1 98.88 99 VAL A O 1
ATOM 788 N N . GLU A 1 100 ? -11.258 -5.574 3.42 1 98.44 100 GLU A N 1
ATOM 789 C CA . GLU A 1 100 ? -12.391 -6.488 3.498 1 98.44 100 GLU A CA 1
ATOM 790 C C . GLU A 1 100 ? -11.922 -7.941 3.586 1 98.44 100 GLU A C 1
ATOM 792 O O . GLU A 1 100 ? -12.656 -8.805 4.066 1 98.44 100 GLU A O 1
ATOM 797 N N . ARG A 1 101 ? -10.82 -8.258 3.07 1 98.44 101 ARG A N 1
ATOM 798 C CA . ARG A 1 101 ? -10.195 -9.57 3.154 1 98.44 101 ARG A CA 1
ATOM 799 C C . ARG A 1 101 ? -8.703 -9.453 3.408 1 98.44 101 ARG A C 1
ATOM 801 O O . ARG A 1 101 ? -8.055 -8.508 2.932 1 98.44 101 ARG A O 1
ATOM 808 N N . ALA A 1 102 ? -8.25 -10.375 4.137 1 98.31 102 ALA A N 1
ATOM 809 C CA . ALA A 1 102 ? -6.82 -10.43 4.434 1 98.31 102 ALA A CA 1
ATOM 810 C C . ALA A 1 102 ? -6.34 -11.875 4.523 1 98.31 102 ALA A C 1
ATOM 812 O O . ALA A 1 102 ? -7.012 -12.727 5.105 1 98.31 102 ALA A O 1
ATOM 813 N N . TYR A 1 103 ? -5.199 -12.156 3.863 1 97 103 TYR A N 1
ATOM 814 C CA . TYR A 1 103 ? -4.555 -13.461 3.84 1 97 103 TYR A CA 1
ATOM 815 C C . TYR A 1 103 ? -3.084 -13.352 4.23 1 97 103 TYR A C 1
ATOM 817 O O . TYR A 1 103 ? -2.359 -12.5 3.715 1 97 103 TYR A O 1
ATOM 825 N N . ARG A 1 104 ? -2.703 -14.234 5.125 1 96.75 104 ARG A N 1
ATOM 826 C CA . ARG A 1 104 ? -1.309 -14.203 5.555 1 96.75 104 ARG A CA 1
ATOM 827 C C . ARG A 1 104 ? -0.64 -15.555 5.34 1 96.75 104 ARG A C 1
ATOM 829 O O . ARG A 1 104 ? -1.269 -16.594 5.523 1 96.75 104 ARG A O 1
ATOM 836 N N . PHE A 1 105 ? 0.572 -15.508 4.895 1 96.75 105 PHE A N 1
ATOM 837 C CA . PHE A 1 105 ? 1.437 -16.672 4.805 1 96.75 105 PHE A CA 1
ATOM 838 C C . PHE A 1 105 ? 2.699 -16.484 5.637 1 96.75 105 PHE A C 1
ATOM 840 O O . PHE A 1 105 ? 3.328 -15.422 5.582 1 96.75 105 PHE A O 1
ATOM 847 N N . ASP A 1 106 ? 3.037 -17.422 6.418 1 95.19 106 ASP A N 1
ATOM 848 C CA . ASP A 1 106 ? 4.29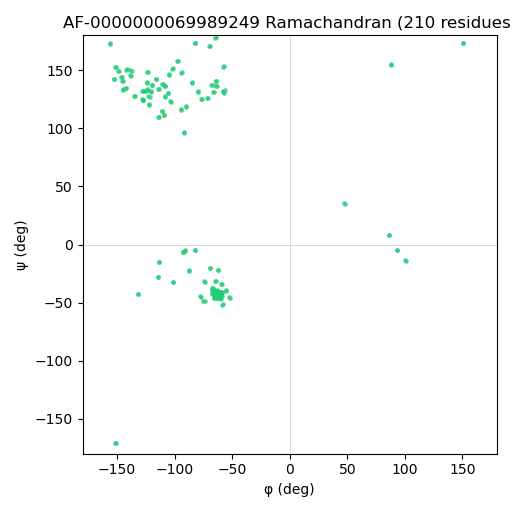7 -17.516 7.152 1 95.19 106 ASP A CA 1
ATOM 849 C C . ASP A 1 106 ? 5.008 -18.828 6.859 1 95.19 106 ASP A C 1
ATOM 851 O O . ASP A 1 106 ? 4.402 -19.906 6.953 1 95.19 106 ASP A O 1
ATOM 855 N N . ARG A 1 107 ? 6.309 -18.672 6.566 1 90.81 107 ARG A N 1
ATOM 856 C CA . ARG A 1 107 ? 7.062 -19.891 6.301 1 90.81 107 ARG A CA 1
ATOM 857 C C . ARG A 1 107 ? 7.207 -20.734 7.566 1 90.81 107 ARG A C 1
ATOM 859 O O . ARG A 1 107 ? 7.555 -20.203 8.625 1 90.81 107 ARG A O 1
ATOM 866 N N . MET B 1 1 ? 6.453 4.961 -10.891 1 88.75 1 MET B N 1
ATOM 867 C CA . MET B 1 1 ? 5.445 6.008 -11.039 1 88.75 1 MET B CA 1
ATOM 868 C C . MET B 1 1 ? 4.234 5.734 -10.156 1 88.75 1 MET B C 1
ATOM 870 O O . MET B 1 1 ? 3.984 4.586 -9.781 1 88.75 1 MET B O 1
ATOM 874 N N . ILE B 1 2 ? 3.555 6.863 -9.789 1 96.69 2 ILE B N 1
ATOM 875 C CA . ILE B 1 2 ? 2.312 6.719 -9.031 1 96.69 2 ILE B CA 1
ATOM 876 C C . ILE B 1 2 ? 1.172 6.363 -9.984 1 96.69 2 ILE B C 1
ATOM 878 O O . ILE B 1 2 ? 0.985 7.02 -11.016 1 96.69 2 ILE B O 1
ATOM 882 N N . ALA B 1 3 ? 0.43 5.367 -9.633 1 97 3 ALA B N 1
ATOM 883 C CA . ALA B 1 3 ? -0.649 4.887 -10.492 1 97 3 ALA B CA 1
ATOM 884 C C . ALA B 1 3 ? -1.717 5.961 -10.68 1 97 3 ALA B C 1
ATOM 886 O O . ALA B 1 3 ? -2.111 6.629 -9.719 1 97 3 ALA B O 1
ATOM 887 N N . SER B 1 4 ? -2.197 6.156 -11.859 1 95.81 4 SER B N 1
ATOM 888 C CA . SER B 1 4 ? -3.311 7.051 -12.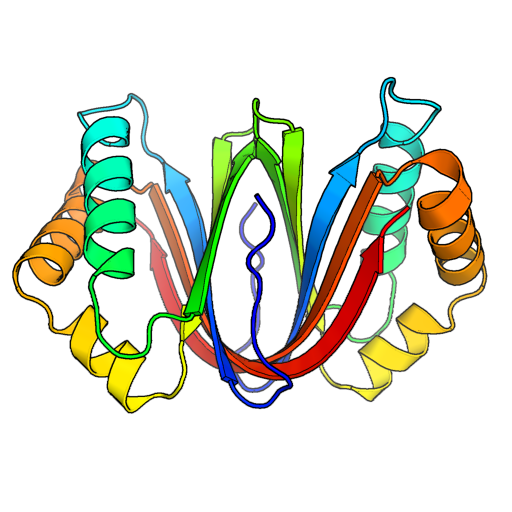172 1 95.81 4 SER B CA 1
ATOM 889 C C . SER B 1 4 ? -4.641 6.301 -12.148 1 95.81 4 SER B C 1
ATOM 891 O O . SER B 1 4 ? -5.004 5.641 -13.125 1 95.81 4 SER B O 1
ATOM 893 N N . THR B 1 5 ? -5.324 6.367 -11.078 1 97.81 5 THR B N 1
ATOM 894 C CA . THR B 1 5 ? -6.578 5.641 -10.891 1 97.81 5 THR B CA 1
ATOM 895 C C . THR B 1 5 ? -7.773 6.57 -11.07 1 97.81 5 THR B C 1
ATOM 897 O O . THR B 1 5 ? -7.652 7.785 -10.914 1 97.81 5 THR B O 1
ATOM 900 N N . PRO B 1 6 ? -8.945 6.027 -11.516 1 97.5 6 PRO B N 1
ATOM 901 C CA . PRO B 1 6 ? -10.156 6.848 -11.57 1 97.5 6 PRO B CA 1
ATOM 902 C C . PRO B 1 6 ? -10.625 7.305 -10.195 1 97.5 6 PRO B C 1
ATOM 904 O O . PRO B 1 6 ? -9.969 7.016 -9.188 1 97.5 6 PRO B O 1
ATOM 907 N N . GLN B 1 7 ? -11.703 8.07 -10.195 1 97.81 7 GLN B N 1
ATOM 908 C CA . GLN B 1 7 ? -12.328 8.398 -8.922 1 97.81 7 GLN B CA 1
ATOM 909 C C . GLN B 1 7 ? -12.867 7.148 -8.234 1 97.81 7 GLN B C 1
ATOM 911 O O . GLN B 1 7 ? -13.43 6.27 -8.898 1 97.81 7 GLN B O 1
ATOM 916 N N . PRO B 1 8 ? -12.727 7.082 -6.98 1 98.19 8 PRO B N 1
ATOM 917 C CA . PRO B 1 8 ? -13.297 5.949 -6.254 1 98.19 8 PRO B CA 1
ATOM 918 C C . PRO B 1 8 ? -14.805 5.82 -6.461 1 98.19 8 PRO B C 1
ATOM 920 O O . PRO B 1 8 ? -15.477 6.805 -6.781 1 98.19 8 PRO B O 1
ATOM 923 N N . PRO B 1 9 ? -15.367 4.66 -6.355 1 98.31 9 PRO B N 1
ATOM 924 C CA . PRO B 1 9 ? -14.742 3.502 -5.719 1 98.31 9 PRO B CA 1
ATOM 925 C C . PRO B 1 9 ? -14.023 2.6 -6.715 1 98.31 9 PRO B C 1
ATOM 927 O O . PRO B 1 9 ? -14.398 2.539 -7.887 1 98.31 9 PRO B O 1
ATOM 930 N N . TYR B 1 10 ? -12.992 1.971 -6.387 1 98.81 10 TYR B N 1
ATOM 931 C CA . TYR B 1 10 ? -12.266 0.854 -6.984 1 98.81 10 TYR B CA 1
ATOM 932 C C . TYR B 1 10 ? -11.555 0.033 -5.918 1 98.81 10 TYR B C 1
ATOM 934 O O . TYR B 1 10 ? -11.812 0.193 -4.723 1 98.81 10 TYR B O 1
ATOM 942 N N . TYR B 1 11 ? -10.688 -0.916 -6.355 1 98.94 11 TYR B N 1
ATOM 943 C CA . TYR B 1 11 ? -10.117 -1.807 -5.352 1 98.94 11 TYR B CA 1
ATOM 944 C C . TYR B 1 11 ? -8.594 -1.752 -5.375 1 98.94 11 TYR B C 1
ATOM 946 O O . TYR B 1 11 ? -7.992 -1.537 -6.434 1 98.94 11 TYR B O 1
ATOM 954 N N . ALA B 1 12 ? -8.023 -1.945 -4.266 1 98.94 12 ALA B N 1
ATOM 955 C CA . ALA B 1 12 ? -6.582 -2.1 -4.102 1 98.94 12 ALA B CA 1
ATOM 956 C C . ALA B 1 12 ? -6.242 -3.461 -3.5 1 98.94 12 ALA B C 1
ATOM 958 O O . ALA B 1 12 ? -6.926 -3.934 -2.59 1 98.94 12 ALA B O 1
ATOM 959 N N . VAL B 1 13 ? -5.293 -4.086 -3.98 1 98.88 13 VAL B N 1
ATOM 960 C CA . VAL B 1 13 ? -4.676 -5.258 -3.369 1 98.88 13 VAL B CA 1
ATOM 961 C C . VAL B 1 13 ? -3.285 -4.898 -2.844 1 98.88 13 VAL B C 1
ATOM 963 O O . VAL B 1 13 ? -2.387 -4.57 -3.623 1 98.88 13 VAL B O 1
ATOM 966 N N . ILE B 1 14 ? -3.17 -4.898 -1.504 1 98.88 14 ILE B N 1
ATOM 967 C CA . ILE B 1 14 ? -1.917 -4.582 -0.828 1 98.88 14 ILE B CA 1
ATOM 968 C C . ILE B 1 14 ? -1.158 -5.871 -0.521 1 98.88 14 ILE B C 1
ATOM 970 O O . ILE B 1 14 ? -1.639 -6.719 0.238 1 98.88 14 ILE B O 1
ATOM 974 N N . PHE B 1 15 ? -0.002 -6.023 -1.114 1 98.81 15 PHE B N 1
ATOM 975 C CA . PHE B 1 15 ? 0.863 -7.176 -0.894 1 98.81 15 PHE B CA 1
ATOM 976 C C . PHE B 1 15 ? 2.158 -6.758 -0.207 1 98.81 15 PHE B C 1
ATOM 978 O O . PHE B 1 15 ? 2.965 -6.027 -0.785 1 98.81 15 PHE B O 1
ATOM 985 N N . THR B 1 16 ? 2.342 -7.125 1.063 1 98.75 16 THR B N 1
ATOM 986 C CA . THR B 1 16 ? 3.547 -6.863 1.84 1 98.75 16 THR B CA 1
ATOM 987 C C . THR B 1 16 ? 4.34 -8.148 2.062 1 98.75 16 THR B C 1
ATOM 989 O O . THR B 1 16 ? 3.762 -9.195 2.355 1 98.75 16 THR B O 1
ATOM 992 N N . SER B 1 17 ? 5.688 -8.008 1.88 1 98.12 17 SER B N 1
ATOM 993 C CA . SER B 1 17 ? 6.422 -9.266 1.94 1 98.12 17 SER B CA 1
ATOM 994 C C . SER B 1 17 ? 7.828 -9.062 2.49 1 98.12 17 SER B C 1
ATOM 996 O O . SER B 1 17 ? 8.391 -7.973 2.389 1 98.12 17 SER B O 1
ATOM 998 N N . LEU B 1 18 ? 8.312 -10.055 3.145 1 97.88 18 LEU B N 1
ATOM 999 C CA . LEU B 1 18 ? 9.711 -10.297 3.459 1 97.88 18 LEU B CA 1
ATOM 1000 C C . LEU B 1 18 ? 10.227 -11.539 2.744 1 97.88 18 LEU B C 1
ATOM 1002 O O . LEU B 1 18 ? 9.586 -12.586 2.779 1 97.88 18 LEU B O 1
ATOM 1006 N N . ARG B 1 19 ? 11.359 -11.359 2.18 1 96.88 19 ARG B N 1
ATOM 1007 C CA . ARG B 1 19 ? 11.867 -12.438 1.335 1 96.88 19 ARG B CA 1
ATOM 1008 C C . ARG B 1 19 ? 12.859 -13.312 2.096 1 96.88 19 ARG B C 1
ATOM 1010 O O . ARG B 1 19 ? 13.469 -12.859 3.064 1 96.88 19 ARG B O 1
ATOM 1017 N N . THR B 1 20 ? 13 -14.547 1.567 1 95 20 THR B N 1
ATOM 1018 C CA . THR B 1 20 ? 14.117 -15.391 1.971 1 95 20 THR B CA 1
ATOM 1019 C C . THR B 1 20 ? 15.438 -14.844 1.437 1 95 20 THR B C 1
ATOM 1021 O O . THR B 1 20 ? 15.445 -13.891 0.652 1 95 20 THR B O 1
ATOM 1024 N N . ALA B 1 21 ? 16.516 -15.445 1.908 1 92.44 21 ALA B N 1
ATOM 1025 C CA . ALA B 1 21 ? 17.828 -15 1.463 1 92.44 21 ALA B CA 1
ATOM 1026 C C . ALA B 1 21 ? 18.062 -15.328 -0.009 1 92.44 21 ALA B C 1
ATOM 1028 O O . ALA B 1 21 ? 17.672 -16.406 -0.473 1 92.44 21 ALA B O 1
ATOM 1029 N N . GLY B 1 22 ? 18.672 -14.281 -0.732 1 91.69 22 GLY B N 1
ATOM 1030 C CA . GLY B 1 22 ? 19 -14.5 -2.129 1 91.69 22 GLY B CA 1
ATOM 1031 C C . GLY B 1 22 ? 17.875 -14.164 -3.08 1 91.69 22 GLY B C 1
ATOM 1032 O O . GLY B 1 22 ? 16.703 -14.125 -2.678 1 91.69 22 GLY B O 1
ATOM 1033 N N . ASP B 1 23 ? 18.172 -13.859 -4.281 1 93.25 23 ASP B N 1
ATOM 1034 C CA . ASP B 1 23 ? 17.172 -13.484 -5.273 1 93.25 23 ASP B CA 1
ATOM 1035 C C . ASP B 1 23 ? 16.453 -14.719 -5.809 1 93.25 23 ASP B C 1
ATOM 1037 O O . ASP B 1 23 ? 15.219 -14.742 -5.875 1 93.25 23 ASP B O 1
ATOM 1041 N N . GLN B 1 24 ? 17.109 -15.773 -6.133 1 95.06 24 GLN B N 1
ATOM 1042 C CA . GLN B 1 24 ? 16.562 -17.031 -6.617 1 95.06 24 GLN B CA 1
ATOM 1043 C C . GLN B 1 24 ? 15.539 -16.812 -7.73 1 95.06 24 GLN B C 1
ATOM 1045 O O . GLN B 1 24 ? 14.5 -17.469 -7.77 1 95.06 24 GLN B O 1
ATOM 1050 N N . GLY B 1 25 ? 15.805 -15.781 -8.562 1 96.12 25 GLY B N 1
ATOM 1051 C CA . GLY B 1 25 ? 14.961 -15.508 -9.711 1 96.12 25 GLY B CA 1
ATOM 1052 C C . GLY B 1 25 ? 13.766 -14.633 -9.383 1 96.12 25 GLY B C 1
ATOM 1053 O O . GLY B 1 25 ? 12.898 -14.422 -10.227 1 96.12 25 GLY B O 1
ATOM 1054 N N . TYR B 1 26 ? 13.727 -14.102 -8.172 1 96.69 26 TYR B N 1
ATOM 1055 C CA . TYR B 1 26 ? 12.578 -13.328 -7.711 1 96.69 26 TYR B CA 1
ATOM 1056 C C . TYR B 1 26 ? 12.383 -12.078 -8.562 1 96.69 26 TYR B C 1
ATOM 1058 O O . TYR B 1 26 ? 11.273 -11.797 -9.016 1 96.69 26 TYR B O 1
ATOM 1066 N N . ALA B 1 27 ? 13.477 -11.422 -8.781 1 94.5 27 ALA B N 1
ATOM 1067 C CA . ALA B 1 27 ? 13.367 -10.141 -9.477 1 94.5 27 ALA B CA 1
ATOM 1068 C C . ALA B 1 27 ? 12.766 -10.32 -10.867 1 94.5 27 ALA B C 1
ATOM 1070 O O . ALA B 1 27 ? 11.891 -9.555 -11.266 1 94.5 27 ALA B O 1
ATOM 1071 N N . GLU B 1 28 ? 13.258 -11.289 -11.562 1 96.38 28 GLU B N 1
ATOM 1072 C CA . GLU B 1 28 ? 12.758 -11.555 -12.906 1 96.38 28 GLU B CA 1
ATOM 1073 C C . GLU B 1 28 ? 11.289 -11.961 -12.875 1 96.38 28 GLU B C 1
ATOM 1075 O O . GLU B 1 28 ? 10.484 -11.492 -13.68 1 96.38 28 GLU B O 1
ATOM 1080 N N . ALA B 1 29 ? 10.914 -12.797 -11.945 1 96.69 29 ALA B N 1
ATOM 1081 C CA . ALA B 1 29 ? 9.531 -13.25 -11.812 1 96.69 29 ALA B CA 1
ATOM 1082 C C . ALA B 1 29 ? 8.617 -12.094 -11.438 1 96.69 29 ALA B C 1
ATOM 1084 O O . ALA B 1 29 ? 7.52 -11.961 -11.984 1 96.69 29 ALA B O 1
ATOM 1085 N N . ALA B 1 30 ? 9.062 -11.266 -10.531 1 95.94 30 ALA B N 1
ATOM 1086 C CA . ALA B 1 30 ? 8.281 -10.117 -10.086 1 95.94 30 ALA B CA 1
ATOM 1087 C C . ALA B 1 30 ? 8.008 -9.164 -11.25 1 95.94 30 ALA B C 1
ATOM 1089 O O . ALA B 1 30 ? 6.883 -8.68 -11.406 1 95.94 30 ALA B O 1
ATOM 1090 N N . ARG B 1 31 ? 9.086 -8.922 -12.008 1 95.62 31 ARG B N 1
ATOM 1091 C CA . ARG B 1 31 ? 8.922 -8.055 -13.172 1 95.62 31 ARG B CA 1
ATOM 1092 C C . ARG B 1 31 ? 7.918 -8.641 -14.156 1 95.62 31 ARG B C 1
ATOM 1094 O O . ARG B 1 31 ? 7.051 -7.93 -14.664 1 95.62 31 ARG B O 1
ATOM 1101 N N . ARG B 1 32 ? 8.016 -9.883 -14.422 1 96.75 32 ARG B N 1
ATOM 1102 C CA . ARG B 1 32 ? 7.109 -10.555 -15.352 1 96.75 32 ARG B CA 1
ATOM 1103 C C . ARG B 1 32 ? 5.672 -10.5 -14.844 1 96.75 32 ARG B C 1
ATOM 1105 O O . ARG B 1 32 ? 4.742 -10.289 -15.625 1 96.75 32 ARG B O 1
ATOM 1112 N N . MET B 1 33 ? 5.449 -10.672 -13.531 1 97.5 33 MET B N 1
ATOM 1113 C CA . MET B 1 33 ? 4.105 -10.648 -12.961 1 97.5 33 MET B CA 1
ATOM 1114 C C . MET B 1 33 ? 3.494 -9.258 -13.055 1 97.5 33 MET B C 1
ATOM 1116 O O . MET B 1 33 ? 2.301 -9.117 -13.328 1 97.5 33 MET B O 1
ATOM 1120 N N . LEU B 1 34 ? 4.277 -8.25 -12.859 1 96.12 34 LEU B N 1
ATOM 1121 C CA . LEU B 1 34 ? 3.773 -6.891 -13 1 96.12 34 LEU B CA 1
ATOM 1122 C C . LEU B 1 34 ? 3.365 -6.613 -14.445 1 96.12 34 LEU B C 1
ATOM 1124 O O . LEU B 1 34 ? 2.309 -6.027 -14.695 1 96.12 34 LEU B O 1
ATOM 1128 N N . ASP B 1 35 ? 4.223 -7.066 -15.398 1 97.19 35 ASP B N 1
ATOM 1129 C CA . ASP B 1 35 ? 3.906 -6.898 -16.812 1 97.19 35 ASP B CA 1
ATOM 1130 C C . ASP B 1 35 ? 2.619 -7.633 -17.188 1 97.19 35 ASP B C 1
ATOM 1132 O O . ASP B 1 35 ? 1.783 -7.105 -17.922 1 97.19 35 ASP B O 1
ATOM 1136 N N . LEU B 1 36 ? 2.48 -8.805 -16.688 1 98 36 LEU B N 1
ATOM 1137 C CA . LEU B 1 36 ? 1.303 -9.617 -16.969 1 98 36 LEU B CA 1
ATOM 1138 C C . LEU B 1 36 ? 0.054 -9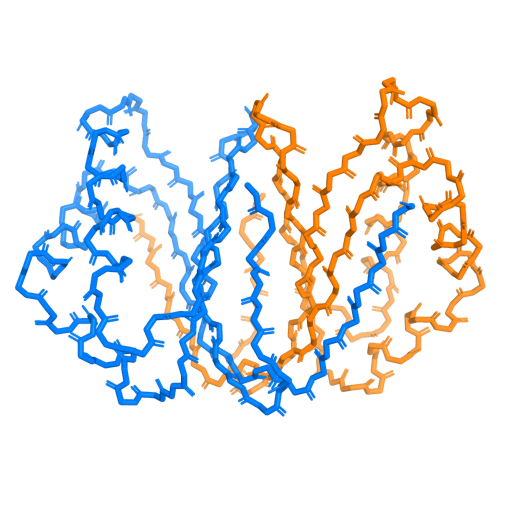 -16.344 1 98 36 LEU B C 1
ATOM 1140 O O . LEU B 1 36 ? -1.007 -8.969 -16.969 1 98 36 LEU B O 1
ATOM 1144 N N . ALA B 1 37 ? 0.121 -8.508 -15.117 1 97.88 37 ALA B N 1
ATOM 1145 C CA . ALA B 1 37 ? -1.003 -7.844 -14.461 1 97.88 37 ALA B CA 1
ATOM 1146 C C . ALA B 1 37 ? -1.523 -6.68 -15.297 1 97.88 37 ALA B C 1
ATOM 1148 O O . ALA B 1 37 ? -2.736 -6.488 -15.422 1 97.88 37 ALA B O 1
ATOM 1149 N N . ARG B 1 38 ? -0.613 -5.938 -15.906 1 97.44 38 ARG B N 1
ATOM 1150 C CA . ARG B 1 38 ? -0.956 -4.754 -16.688 1 97.44 38 ARG B CA 1
ATOM 1151 C C . ARG B 1 38 ? -1.833 -5.121 -17.875 1 97.44 38 ARG B C 1
ATOM 1153 O O . ARG B 1 38 ? -2.561 -4.273 -18.406 1 97.44 38 ARG B O 1
ATOM 1160 N N . GLU B 1 39 ? -1.729 -6.379 -18.234 1 97.94 39 GLU B N 1
ATOM 1161 C CA . GLU B 1 39 ? -2.457 -6.832 -19.422 1 97.94 39 GLU B CA 1
ATOM 1162 C C . GLU B 1 39 ? -3.846 -7.344 -19.047 1 97.94 39 GLU B C 1
ATOM 1164 O O . GLU B 1 39 ? -4.66 -7.637 -19.922 1 97.94 39 GLU B O 1
ATOM 1169 N N . GLN B 1 40 ? -4.156 -7.418 -17.766 1 98.44 40 GLN B N 1
ATOM 1170 C CA . GLN B 1 40 ? -5.41 -8.023 -17.344 1 98.44 40 GLN B CA 1
ATOM 1171 C C . GLN B 1 40 ? -6.555 -7.016 -17.391 1 98.44 40 GLN B C 1
ATOM 1173 O O . GLN B 1 40 ? -6.371 -5.844 -17.062 1 98.44 40 GLN B O 1
ATOM 1178 N N . PRO B 1 41 ? -7.77 -7.453 -17.859 1 98.25 41 PRO B N 1
ATOM 1179 C CA . PRO B 1 41 ? -8.93 -6.562 -17.828 1 98.25 41 PRO B CA 1
ATOM 1180 C C . PRO B 1 41 ? -9.25 -6.066 -16.422 1 98.25 41 PRO B C 1
ATOM 1182 O O . PRO B 1 41 ? -9.273 -6.855 -15.469 1 98.25 41 PRO B O 1
ATOM 1185 N N . GLY B 1 42 ? -9.453 -4.754 -16.344 1 98.62 42 GLY B N 1
ATOM 1186 C CA . GLY B 1 42 ? -9.836 -4.184 -15.055 1 98.62 42 GLY B CA 1
ATOM 1187 C C . GLY B 1 42 ? -8.648 -3.686 -14.25 1 98.62 42 GLY B C 1
ATOM 1188 O O . GLY B 1 42 ? -8.828 -3.088 -13.188 1 98.62 42 GLY B O 1
ATOM 1189 N N . PHE B 1 43 ? -7.434 -3.941 -14.797 1 98.81 43 PHE B N 1
ATOM 1190 C CA . PHE B 1 43 ? -6.234 -3.4 -14.172 1 98.81 43 PHE B CA 1
ATOM 1191 C C . PHE B 1 43 ? -6.215 -1.88 -14.258 1 98.81 43 PHE B C 1
ATOM 1193 O O . PHE B 1 43 ? -6.438 -1.312 -15.328 1 98.81 43 PHE B O 1
ATOM 1200 N N . LEU B 1 44 ? -5.945 -1.266 -13.078 1 98.81 44 LEU B N 1
ATOM 1201 C CA . LEU B 1 44 ? -5.992 0.193 -13.07 1 98.81 44 LEU B CA 1
ATOM 1202 C C . LEU B 1 44 ? -4.605 0.78 -12.82 1 98.81 44 LEU B C 1
ATOM 1204 O O . LEU B 1 44 ? -4.383 1.972 -13.047 1 98.81 44 LEU B O 1
ATOM 1208 N N . GLY B 1 45 ? -3.664 -0.016 -12.352 1 98.5 45 GLY B N 1
ATOM 1209 C CA . GLY B 1 45 ? -2.316 0.443 -12.055 1 98.5 45 GLY B CA 1
ATOM 1210 C C . GLY B 1 45 ? -1.651 -0.337 -10.938 1 98.5 45 GLY B C 1
ATOM 1211 O O . GLY B 1 45 ? -2.273 -1.208 -10.32 1 98.5 45 GLY B O 1
ATOM 1212 N N . VAL B 1 46 ? -0.375 -0.058 -10.711 1 98.5 46 VAL B N 1
ATOM 1213 C CA . VAL B 1 46 ? 0.371 -0.748 -9.664 1 98.5 46 VAL B CA 1
ATOM 1214 C C . VAL B 1 46 ? 1.502 0.146 -9.156 1 98.5 46 VAL B C 1
ATOM 1216 O O . VAL B 1 46 ? 2.029 0.972 -9.906 1 98.5 46 VAL B O 1
ATOM 1219 N N . GLU B 1 47 ? 1.741 0.1 -7.945 1 98.44 47 GLU B N 1
ATOM 1220 C CA . GLU B 1 47 ? 2.871 0.719 -7.262 1 98.44 47 GLU B CA 1
ATOM 1221 C C . GLU B 1 47 ? 3.674 -0.313 -6.473 1 98.44 47 GLU B C 1
ATOM 1223 O O . GLU B 1 47 ? 3.1 -1.147 -5.77 1 98.44 47 GLU B O 1
ATOM 1228 N N . SER B 1 48 ? 5.016 -0.272 -6.602 1 97.88 48 SER B N 1
ATOM 1229 C CA . SER B 1 48 ? 5.848 -1.24 -5.895 1 97.88 48 SER B CA 1
ATOM 1230 C C . SER B 1 48 ? 7.133 -0.596 -5.379 1 97.88 48 SER B C 1
ATOM 1232 O O . SER B 1 48 ? 7.758 0.201 -6.082 1 97.88 48 SER B O 1
ATOM 1234 N N . ALA B 1 49 ? 7.473 -0.878 -4.152 1 97.75 49 ALA B N 1
ATOM 1235 C CA . ALA B 1 49 ? 8.711 -0.431 -3.527 1 97.75 49 ALA B CA 1
ATOM 1236 C C . ALA B 1 49 ? 9.25 -1.482 -2.561 1 97.75 49 ALA B C 1
ATOM 1238 O O . ALA B 1 49 ? 8.477 -2.131 -1.849 1 97.75 49 ALA B O 1
ATOM 1239 N N . ARG B 1 50 ? 10.531 -1.644 -2.561 1 96.69 50 ARG B N 1
ATOM 1240 C CA . ARG B 1 50 ? 11.203 -2.471 -1.569 1 96.69 50 ARG B CA 1
ATOM 1241 C C . ARG B 1 50 ? 12.344 -1.706 -0.905 1 96.69 50 ARG B C 1
ATOM 1243 O O . ARG B 1 50 ? 13.258 -1.226 -1.584 1 96.69 50 ARG B O 1
ATOM 1250 N N . GLY B 1 51 ? 12.25 -1.681 0.414 1 94.25 51 GLY B N 1
ATOM 1251 C CA . GLY B 1 51 ? 13.234 -0.917 1.164 1 94.25 51 GLY B CA 1
ATOM 1252 C C . GLY B 1 51 ? 14.531 -1.676 1.397 1 94.25 51 GLY B C 1
ATOM 1253 O O . GLY B 1 51 ? 14.60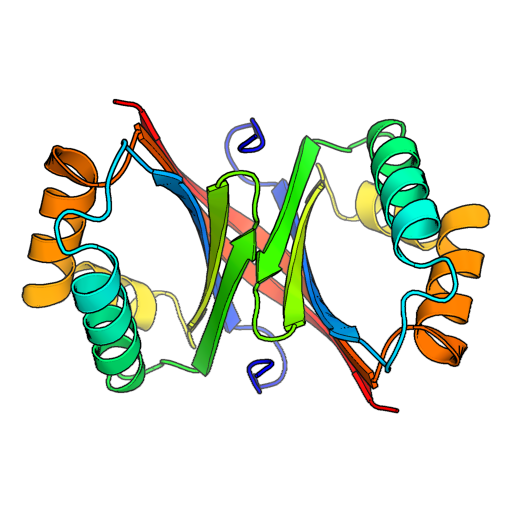2 -2.879 1.139 1 94.25 51 GLY B O 1
ATOM 1254 N N . ASP B 1 52 ? 15.469 -0.929 1.953 1 90.75 52 ASP B N 1
ATOM 1255 C CA . ASP B 1 52 ? 16.766 -1.511 2.252 1 90.75 52 ASP B CA 1
ATOM 1256 C C . ASP B 1 52 ? 16.672 -2.525 3.389 1 90.75 52 ASP B C 1
ATOM 1258 O O . ASP B 1 52 ? 17.547 -3.373 3.551 1 90.75 52 ASP B O 1
ATOM 1262 N N . ASP B 1 53 ? 15.641 -2.408 4.133 1 91.06 53 ASP B N 1
ATOM 1263 C CA . ASP B 1 53 ? 15.453 -3.346 5.234 1 91.06 53 ASP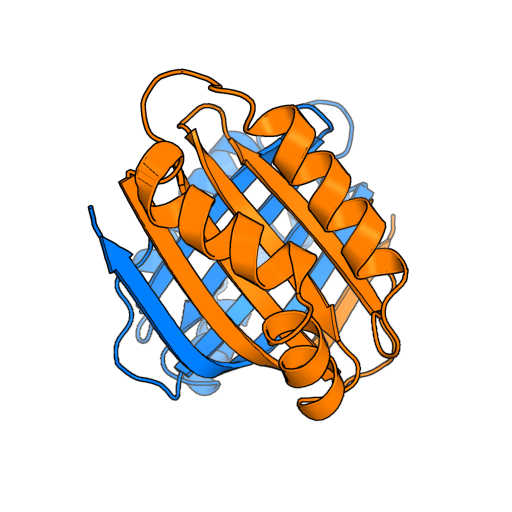 B CA 1
ATOM 1264 C C . ASP B 1 53 ? 14.828 -4.648 4.742 1 91.06 53 ASP B C 1
ATOM 1266 O O . ASP B 1 53 ? 14.578 -5.562 5.535 1 91.06 53 ASP B O 1
ATOM 1270 N N . GLY B 1 54 ? 14.484 -4.672 3.5 1 93.19 54 GLY B N 1
ATOM 1271 C CA . GLY B 1 54 ? 14 -5.902 2.9 1 93.19 54 GLY B CA 1
ATOM 1272 C C . GLY B 1 54 ? 12.484 -5.941 2.779 1 93.19 54 GLY B C 1
ATOM 1273 O O . GLY B 1 54 ? 11.938 -6.785 2.062 1 93.19 54 GLY B O 1
ATOM 1274 N N . LEU B 1 55 ? 11.836 -5.055 3.447 1 97.44 55 LEU B N 1
ATOM 1275 C CA . LEU B 1 55 ? 10.383 -5.039 3.369 1 97.44 55 LEU B CA 1
ATOM 1276 C C . LEU B 1 55 ? 9.914 -4.555 2.002 1 97.44 55 LEU B C 1
ATOM 1278 O O . LEU B 1 55 ? 10.352 -3.504 1.527 1 97.44 55 LEU B O 1
ATOM 1282 N N . GLY B 1 56 ? 9.07 -5.367 1.348 1 97.88 56 GLY B N 1
ATOM 1283 C CA . GLY B 1 56 ? 8.477 -5 0.074 1 97.88 56 GLY B CA 1
ATOM 1284 C C . GLY B 1 56 ? 6.984 -4.746 0.166 1 97.88 56 GLY B C 1
ATOM 1285 O O . GLY B 1 56 ? 6.27 -5.457 0.878 1 97.88 56 GLY B O 1
ATOM 1286 N N . ILE B 1 57 ? 6.539 -3.73 -0.499 1 98.69 57 ILE B N 1
ATOM 1287 C CA . ILE B 1 57 ? 5.121 -3.408 -0.618 1 98.69 57 ILE B CA 1
ATOM 1288 C C . ILE B 1 57 ? 4.754 -3.242 -2.09 1 98.69 57 ILE B C 1
ATOM 1290 O O . ILE B 1 57 ? 5.414 -2.504 -2.824 1 98.69 57 ILE B O 1
ATOM 1294 N N . THR B 1 58 ? 3.805 -3.949 -2.564 1 98.44 58 THR B N 1
ATOM 1295 C CA . THR B 1 58 ? 3.189 -3.764 -3.873 1 98.44 58 THR B CA 1
ATOM 1296 C C . THR B 1 58 ? 1.688 -3.533 -3.74 1 98.44 58 THR B C 1
ATOM 1298 O O . THR B 1 58 ? 0.985 -4.336 -3.121 1 98.44 58 THR B O 1
ATOM 1301 N N . VAL B 1 59 ? 1.243 -2.43 -4.211 1 98.88 59 VAL B N 1
ATOM 1302 C CA . VAL B 1 59 ? -0.188 -2.148 -4.258 1 98.88 59 VAL B CA 1
ATOM 1303 C C . VAL B 1 59 ? -0.663 -2.129 -5.707 1 98.88 59 VAL B C 1
ATOM 1305 O O . VAL B 1 59 ? -0.224 -1.292 -6.5 1 98.88 59 VAL B O 1
ATOM 1308 N N . SER B 1 60 ? -1.53 -3.082 -6.039 1 98.81 60 SER B N 1
ATOM 1309 C CA . SER B 1 60 ? -2.178 -3.07 -7.344 1 98.81 60 SER B CA 1
ATOM 1310 C C . SER B 1 60 ? -3.631 -2.617 -7.238 1 98.81 60 SER B C 1
ATOM 1312 O O . SER B 1 60 ? -4.301 -2.902 -6.246 1 98.81 60 SER B O 1
ATOM 1314 N N . TYR B 1 61 ? -4.086 -1.944 -8.242 1 98.94 61 TYR B N 1
ATOM 1315 C CA . TYR B 1 61 ? -5.426 -1.367 -8.25 1 98.94 61 TYR B CA 1
ATOM 1316 C C . TYR B 1 61 ? -6.277 -1.988 -9.344 1 98.94 61 TYR B C 1
ATOM 1318 O O . TYR B 1 61 ? -5.793 -2.234 -10.453 1 98.94 61 TYR B O 1
ATOM 1326 N N . TRP B 1 62 ? -7.535 -2.193 -9.039 1 98.88 62 TRP B N 1
ATOM 1327 C CA . TRP B 1 62 ? -8.438 -2.951 -9.898 1 98.88 62 TRP B CA 1
ATOM 1328 C C . TRP B 1 62 ? -9.828 -2.326 -9.906 1 98.88 62 TRP B C 1
ATOM 1330 O O . TRP B 1 62 ? -10.289 -1.802 -8.891 1 98.88 62 TRP B O 1
ATOM 1340 N N . ARG B 1 63 ? -10.453 -2.506 -10.961 1 98.69 63 ARG B N 1
ATOM 1341 C CA . ARG B 1 63 ? -11.766 -1.909 -11.18 1 98.69 63 ARG B CA 1
ATOM 1342 C C . ARG B 1 63 ? -12.797 -2.492 -10.219 1 98.69 63 ARG B C 1
ATOM 1344 O O . ARG B 1 63 ? -13.656 -1.771 -9.711 1 98.69 63 ARG B O 1
ATOM 1351 N N . ASP B 1 64 ? -12.781 -3.822 -10.102 1 98.44 64 ASP B N 1
ATOM 1352 C CA . ASP B 1 64 ? -13.773 -4.5 -9.273 1 98.44 64 ASP B CA 1
ATOM 1353 C C . ASP B 1 64 ? -13.266 -5.859 -8.805 1 98.44 64 ASP B C 1
ATOM 1355 O O . ASP B 1 64 ? -12.164 -6.281 -9.188 1 98.44 64 ASP B O 1
ATOM 1359 N N . GLU B 1 65 ? -14.055 -6.445 -7.957 1 98.06 65 GLU B N 1
ATOM 1360 C CA . GLU B 1 65 ? -13.664 -7.723 -7.367 1 98.06 65 GLU B CA 1
ATOM 1361 C C . GLU B 1 65 ? -13.578 -8.812 -8.43 1 98.06 65 GLU B C 1
ATOM 1363 O O . GLU B 1 65 ? -12.789 -9.75 -8.305 1 98.06 65 GLU B O 1
ATOM 1368 N N . THR B 1 66 ? -14.398 -8.695 -9.445 1 98.38 66 THR B N 1
ATOM 1369 C CA . THR B 1 66 ? -14.359 -9.68 -10.523 1 98.38 66 THR B CA 1
ATOM 1370 C C . THR B 1 66 ? -13 -9.672 -11.211 1 98.38 66 THR B C 1
ATOM 1372 O O . THR B 1 66 ? -12.445 -10.734 -11.508 1 98.38 66 THR B O 1
ATOM 1375 N N . ALA B 1 67 ? -12.453 -8.469 -11.414 1 98.62 67 ALA B N 1
ATOM 1376 C CA . ALA B 1 67 ? -11.133 -8.336 -12.023 1 98.62 67 ALA B CA 1
ATOM 1377 C C . ALA B 1 67 ? -10.055 -8.953 -11.133 1 98.62 67 ALA B C 1
ATOM 1379 O O . ALA B 1 67 ? -9.141 -9.625 -11.625 1 98.62 67 ALA B O 1
ATOM 1380 N N . ILE B 1 68 ? -10.125 -8.742 -9.836 1 98.5 68 ILE B N 1
ATOM 1381 C CA . ILE B 1 68 ? -9.164 -9.289 -8.883 1 98.5 68 ILE B CA 1
ATOM 1382 C C . ILE B 1 68 ? -9.219 -10.812 -8.914 1 98.5 68 ILE B C 1
ATOM 1384 O O . ILE B 1 68 ? -8.18 -11.477 -8.93 1 98.5 68 ILE B O 1
ATOM 1388 N N . LEU B 1 69 ? -10.438 -11.305 -8.906 1 97.88 69 LEU B N 1
ATOM 1389 C CA . LEU B 1 69 ? -10.617 -12.758 -8.914 1 97.88 69 LEU B CA 1
ATOM 1390 C C . LEU B 1 69 ? -10.055 -13.367 -10.195 1 97.88 69 LEU B C 1
ATOM 1392 O O . LEU B 1 69 ? -9.422 -14.422 -10.156 1 97.88 69 LEU B O 1
ATOM 1396 N N . ALA B 1 70 ? -10.273 -12.75 -11.312 1 98.19 70 ALA B N 1
ATOM 1397 C CA . ALA B 1 70 ? -9.742 -13.219 -12.594 1 98.19 70 ALA B CA 1
ATOM 1398 C C . ALA B 1 70 ? -8.219 -13.266 -12.57 1 98.19 70 ALA B C 1
ATOM 1400 O O . ALA B 1 70 ? -7.613 -14.227 -13.047 1 98.19 70 ALA B O 1
ATOM 1401 N N . TRP B 1 71 ? -7.594 -12.242 -11.977 1 98 71 TRP B N 1
ATOM 1402 C CA . TRP B 1 71 ? -6.137 -12.211 -11.859 1 98 71 TRP B CA 1
ATOM 1403 C C . TRP B 1 71 ? -5.641 -13.312 -10.938 1 98 71 TRP B C 1
ATOM 1405 O O . TRP B 1 71 ? -4.66 -13.992 -11.25 1 98 71 TRP B O 1
ATOM 1415 N N . LYS B 1 72 ? -6.34 -13.523 -9.82 1 96.69 72 LYS B N 1
ATOM 1416 C CA . LYS B 1 72 ? -5.98 -14.57 -8.875 1 96.69 72 LYS B CA 1
ATOM 1417 C C . LYS B 1 72 ? -6.004 -15.945 -9.539 1 96.69 72 LYS B C 1
ATOM 1419 O O . LYS B 1 72 ? -5.18 -16.812 -9.227 1 96.69 72 LYS B O 1
ATOM 1424 N N . GLN B 1 73 ? -6.914 -16.109 -10.461 1 96.5 73 GLN B N 1
ATOM 1425 C CA . GLN B 1 73 ? -7.133 -17.406 -11.078 1 96.5 73 GLN B CA 1
ATOM 1426 C C . GLN B 1 73 ? -6.301 -17.562 -12.352 1 96.5 73 GLN B C 1
ATOM 1428 O O . GLN B 1 73 ? -6.285 -18.625 -12.961 1 96.5 73 GLN B O 1
ATOM 1433 N N . HIS B 1 74 ? -5.664 -16.531 -12.75 1 96.12 74 HIS B N 1
ATOM 1434 C CA . HIS B 1 74 ? -4.816 -16.594 -13.938 1 96.12 74 HIS B CA 1
ATOM 1435 C C . HIS B 1 74 ? -3.746 -17.672 -13.781 1 96.12 74 HIS B C 1
ATOM 1437 O O . HIS B 1 74 ? -3.027 -17.703 -12.773 1 96.12 74 HIS B O 1
ATOM 1443 N N . ALA B 1 75 ? -3.572 -18.531 -14.719 1 94.5 75 ALA B N 1
ATOM 1444 C CA . ALA B 1 75 ? -2.764 -19.734 -14.602 1 94.5 75 ALA B CA 1
ATOM 1445 C C . ALA B 1 75 ? -1.323 -19.406 -14.227 1 94.5 75 ALA B C 1
ATOM 1447 O O . ALA B 1 75 ? -0.781 -19.953 -13.266 1 94.5 75 ALA B O 1
ATOM 1448 N N . GLU B 1 76 ? -0.759 -18.5 -14.992 1 94.69 76 GLU B N 1
ATOM 1449 C CA . GLU B 1 76 ? 0.633 -18.156 -14.711 1 94.69 76 GLU B CA 1
ATOM 1450 C C . GLU B 1 76 ? 0.776 -17.5 -13.344 1 94.69 76 GLU B C 1
ATOM 1452 O O . GLU B 1 76 ? 1.729 -17.766 -12.617 1 94.69 76 GLU B O 1
ATOM 1457 N N . HIS B 1 77 ? -0.1 -16.547 -13.016 1 96.62 77 HIS B N 1
ATOM 1458 C CA . HIS B 1 77 ? -0.048 -15.906 -11.711 1 96.62 77 HIS B CA 1
ATOM 1459 C C . HIS B 1 77 ? -0.198 -16.922 -10.586 1 96.62 77 HIS B C 1
ATOM 1461 O O . HIS B 1 77 ? 0.508 -16.859 -9.578 1 96.62 77 HIS B O 1
ATOM 1467 N N . SER B 1 78 ? -1.113 -17.891 -10.766 1 95.5 78 SER B N 1
ATOM 1468 C CA . SER B 1 78 ? -1.336 -18.938 -9.758 1 95.5 78 SER B CA 1
ATOM 1469 C C . SER B 1 78 ? -0.066 -19.734 -9.5 1 95.5 78 SER B C 1
ATOM 1471 O O . SER B 1 78 ? 0.273 -20.016 -8.352 1 95.5 78 SER B O 1
ATOM 1473 N N . GLU B 1 79 ? 0.639 -20.109 -10.531 1 95.56 79 GLU B N 1
ATOM 1474 C CA . GLU B 1 79 ? 1.889 -20.859 -10.406 1 95.56 79 GLU B CA 1
ATOM 1475 C C . GLU B 1 79 ? 2.947 -20.031 -9.672 1 95.56 79 GLU B C 1
ATOM 1477 O O . GLU B 1 79 ? 3.668 -20.562 -8.82 1 95.56 79 GLU B O 1
ATOM 1482 N N . ILE B 1 80 ? 3.027 -18.766 -10.039 1 96.12 80 ILE B N 1
ATOM 1483 C CA . ILE B 1 80 ? 4.035 -17.891 -9.445 1 96.12 80 ILE B CA 1
ATOM 1484 C C . ILE B 1 80 ? 3.721 -17.672 -7.969 1 96.12 80 ILE B C 1
ATOM 1486 O O . ILE B 1 80 ? 4.629 -17.578 -7.141 1 96.12 80 ILE B O 1
ATOM 1490 N N . ARG B 1 81 ? 2.4 -17.562 -7.633 1 95.06 81 ARG B N 1
ATOM 1491 C CA . ARG B 1 81 ? 1.993 -17.438 -6.234 1 95.06 81 ARG B CA 1
ATOM 1492 C C . ARG B 1 81 ? 2.447 -18.641 -5.418 1 95.06 81 ARG B C 1
ATOM 1494 O O . ARG B 1 81 ? 2.971 -18.484 -4.312 1 95.06 81 ARG B O 1
ATOM 1501 N N . GLU B 1 82 ? 2.35 -19.828 -5.961 1 94 82 GLU B N 1
ATOM 1502 C CA . GLU B 1 82 ? 2.791 -21.047 -5.289 1 94 82 GLU B CA 1
ATOM 1503 C C . GLU B 1 82 ? 4.309 -21.062 -5.125 1 94 82 GLU B C 1
ATOM 1505 O O . GLU B 1 82 ? 4.816 -21.438 -4.066 1 94 82 GLU B O 1
ATOM 1510 N N . ARG B 1 83 ? 4.996 -20.641 -6.129 1 95.19 83 ARG B N 1
ATOM 1511 C CA . ARG B 1 83 ? 6.449 -20.562 -6.043 1 95.19 83 ARG B CA 1
ATOM 1512 C C . ARG B 1 83 ? 6.883 -19.516 -5.016 1 95.19 83 ARG B C 1
ATOM 1514 O O . ARG B 1 83 ? 7.891 -19.703 -4.328 1 95.19 83 ARG B O 1
ATOM 1521 N N . GLY B 1 84 ? 6.164 -18.391 -4.977 1 95.5 84 GLY B N 1
ATOM 1522 C CA . GLY B 1 84 ? 6.43 -17.391 -3.963 1 95.5 84 GLY B CA 1
ATOM 1523 C C . GLY B 1 84 ? 6.434 -17.938 -2.551 1 95.5 84 GLY B C 1
ATOM 1524 O O . GLY B 1 84 ? 7.398 -17.75 -1.808 1 95.5 84 GLY B O 1
ATOM 1525 N N . ARG B 1 85 ? 5.5 -18.719 -2.25 1 94.06 85 ARG B N 1
ATOM 1526 C CA . ARG B 1 85 ? 5.359 -19.297 -0.912 1 94.06 85 ARG B CA 1
ATOM 1527 C C . ARG B 1 85 ? 6.402 -20.375 -0.664 1 94.06 85 ARG B C 1
ATOM 1529 O O . ARG B 1 85 ? 6.918 -20.5 0.448 1 94.06 85 ARG B O 1
ATOM 1536 N N . SER B 1 86 ? 6.781 -21.078 -1.687 1 93.31 86 SER B N 1
ATOM 1537 C CA . SER B 1 86 ? 7.691 -22.219 -1.512 1 93.31 86 SER B CA 1
ATOM 1538 C C . SER B 1 86 ? 9.148 -21.766 -1.561 1 93.31 86 SER B C 1
ATOM 1540 O O . SER B 1 86 ? 10.016 -22.391 -0.949 1 93.31 86 SER B O 1
ATOM 1542 N N . THR B 1 87 ? 9.422 -20.594 -2.189 1 95.56 87 THR B N 1
ATOM 1543 C CA . THR B 1 87 ? 10.82 -20.297 -2.498 1 95.56 87 THR B CA 1
ATOM 1544 C C . THR B 1 87 ? 11.18 -18.891 -2.059 1 95.56 87 THR B C 1
ATOM 1546 O O . THR B 1 87 ? 12.242 -18.672 -1.462 1 95.56 87 THR B O 1
ATOM 1549 N N . TRP B 1 88 ? 10.359 -17.922 -2.283 1 97 88 TRP B N 1
ATOM 1550 C CA . TRP B 1 88 ? 10.828 -16.547 -2.271 1 97 88 TRP B CA 1
ATOM 1551 C C . TRP B 1 88 ? 10.469 -15.852 -0.96 1 97 88 TRP B C 1
ATOM 1553 O O . TRP B 1 88 ? 11.234 -15.023 -0.458 1 97 88 TRP B O 1
ATOM 1563 N N . TYR B 1 89 ? 9.328 -16.234 -0.371 1 97.44 89 TYR B N 1
ATOM 1564 C CA . TYR B 1 89 ? 8.852 -15.414 0.74 1 97.44 89 TYR B CA 1
ATOM 1565 C C . TYR B 1 89 ? 9.086 -16.125 2.072 1 97.44 89 TYR B C 1
ATOM 1567 O O . TYR B 1 89 ? 8.797 -17.312 2.217 1 97.44 89 TYR B O 1
ATOM 1575 N N . GLU B 1 90 ? 9.688 -15.383 3.02 1 97.38 90 GLU B N 1
ATOM 1576 C CA . GLU B 1 90 ? 9.641 -15.781 4.422 1 97.38 90 GLU B CA 1
ATOM 1577 C C . GLU B 1 90 ? 8.266 -15.531 5.027 1 97.38 90 GLU B C 1
ATOM 1579 O O . GLU B 1 90 ? 7.715 -16.391 5.711 1 97.38 90 GLU B O 1
ATOM 1584 N N . THR B 1 91 ? 7.746 -14.43 4.848 1 97.5 91 THR B N 1
ATOM 1585 C CA . THR B 1 91 ? 6.395 -14.047 5.242 1 97.5 91 THR B CA 1
ATOM 1586 C C . THR B 1 91 ? 5.797 -13.062 4.242 1 97.5 91 THR B C 1
ATOM 1588 O O . THR B 1 91 ? 6.52 -12.258 3.645 1 97.5 91 THR B O 1
ATOM 1591 N N . CYS B 1 92 ? 4.512 -13.172 4.004 1 97.94 92 CYS B N 1
ATOM 1592 C CA . CYS B 1 92 ? 3.812 -12.188 3.186 1 97.94 92 CYS B CA 1
ATOM 1593 C C . CYS B 1 92 ? 2.35 -12.07 3.596 1 97.94 92 CYS B C 1
ATOM 1595 O O . CYS B 1 92 ? 1.797 -12.992 4.199 1 97.94 92 CYS B O 1
ATOM 1597 N N . GLN B 1 93 ? 1.801 -10.914 3.35 1 98.38 93 GLN B N 1
ATOM 1598 C CA . GLN B 1 93 ? 0.419 -10.586 3.688 1 98.38 93 GLN B CA 1
ATOM 1599 C C . GLN B 1 93 ? -0.278 -9.875 2.525 1 98.38 93 GLN B C 1
ATOM 1601 O O . GLN B 1 93 ? 0.259 -8.922 1.961 1 98.38 93 GLN B O 1
ATOM 1606 N N . THR B 1 94 ? -1.459 -10.438 2.156 1 98.5 94 THR B N 1
ATOM 1607 C CA . THR B 1 94 ? -2.299 -9.82 1.139 1 98.5 94 THR B CA 1
ATOM 1608 C C . THR B 1 94 ? -3.555 -9.219 1.767 1 98.5 94 THR B C 1
ATOM 1610 O O . THR B 1 94 ? -4.242 -9.883 2.545 1 98.5 94 THR B O 1
ATOM 1613 N N . ARG B 1 95 ? -3.828 -8.016 1.512 1 98.81 95 ARG B N 1
ATOM 1614 C CA . ARG B 1 95 ? -5.062 -7.363 1.939 1 98.81 95 ARG B CA 1
ATOM 1615 C C . ARG B 1 95 ? -5.824 -6.801 0.746 1 98.81 95 ARG B C 1
ATOM 1617 O O . ARG B 1 95 ? -5.25 -6.109 -0.095 1 98.81 95 ARG B O 1
ATOM 1624 N N . VAL B 1 96 ? -7.094 -7.145 0.64 1 98.81 96 VAL B N 1
ATOM 1625 C CA . VAL B 1 96 ? -7.977 -6.652 -0.411 1 98.81 96 VAL B CA 1
ATOM 1626 C C . VAL B 1 96 ? -8.906 -5.582 0.156 1 98.81 96 VAL B C 1
ATOM 1628 O O . VAL B 1 96 ? -9.625 -5.828 1.127 1 98.81 96 VAL B O 1
ATOM 1631 N N . CYS B 1 97 ? -8.836 -4.434 -0.473 1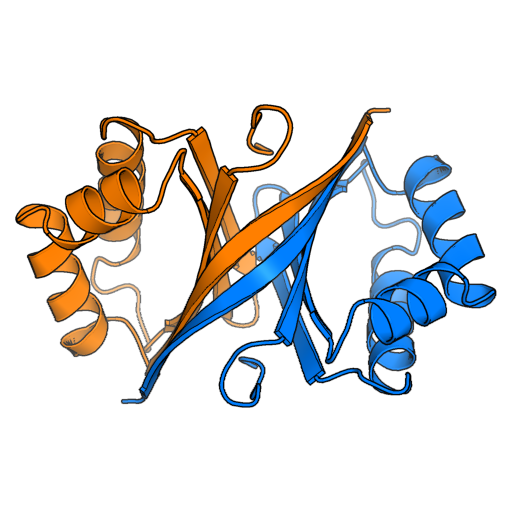 98.44 97 CYS B N 1
ATOM 1632 C CA . CYS B 1 97 ? -9.586 -3.346 0.145 1 98.44 97 CYS B CA 1
ATOM 1633 C C . CYS B 1 97 ? -10.305 -2.512 -0.909 1 98.44 97 CYS B C 1
ATOM 1635 O O . CYS B 1 97 ? -9.859 -2.438 -2.057 1 98.44 97 CYS B O 1
ATOM 1637 N N . LYS B 1 98 ? -11.438 -1.94 -0.506 1 98.81 98 LYS B N 1
ATOM 1638 C CA . LYS B 1 98 ? -12.188 -0.999 -1.327 1 98.81 98 LYS B CA 1
ATOM 1639 C C . LYS B 1 98 ? -11.734 0.437 -1.073 1 98.81 98 LYS B C 1
ATOM 1641 O O . LYS B 1 98 ? -11.797 0.922 0.058 1 98.81 98 LYS B O 1
ATOM 1646 N N . VAL B 1 99 ? -11.219 1.069 -2.184 1 98.88 99 VAL B N 1
ATOM 1647 C CA . VAL B 1 99 ? -10.82 2.471 -2.084 1 98.88 99 VAL B CA 1
ATOM 1648 C C . VAL B 1 99 ? -12.062 3.359 -2.107 1 98.88 99 VAL B C 1
ATOM 1650 O O . VAL B 1 99 ? -12.836 3.332 -3.066 1 98.88 99 VAL B O 1
ATOM 1653 N N . GLU B 1 100 ? -12.156 4.176 -1.099 1 98.44 100 GLU B N 1
ATOM 1654 C CA . GLU B 1 100 ? -13.375 4.977 -0.956 1 98.44 100 GLU B CA 1
ATOM 1655 C C . GLU B 1 100 ? -13.078 6.461 -1.123 1 98.44 100 GLU B C 1
ATOM 1657 O O . GLU B 1 100 ? -13.969 7.246 -1.459 1 98.44 100 GLU B O 1
ATOM 1662 N N . ARG B 1 101 ? -11.938 6.887 -0.821 1 98.38 101 ARG B N 1
ATOM 1663 C CA . ARG B 1 101 ? -11.469 8.258 -1.013 1 98.38 101 ARG B CA 1
ATOM 1664 C C . ARG B 1 101 ? -10.031 8.273 -1.535 1 98.38 101 ARG B C 1
ATOM 1666 O O . ARG B 1 101 ? -9.227 7.414 -1.184 1 98.38 101 ARG B O 1
ATOM 1673 N N . ALA B 1 102 ? -9.812 9.234 -2.33 1 98.31 102 ALA B N 1
ATOM 1674 C CA . ALA B 1 102 ? -8.477 9.422 -2.883 1 98.31 102 ALA B CA 1
ATOM 1675 C C . ALA B 1 102 ? -8.156 10.906 -3.055 1 98.31 102 ALA B C 1
ATOM 1677 O O . ALA B 1 102 ? -9.008 11.68 -3.504 1 98.31 102 ALA B O 1
ATOM 1678 N N . TYR B 1 103 ? -6.953 11.305 -2.607 1 97 103 TYR B N 1
ATOM 1679 C CA . TYR B 1 103 ? -6.449 12.672 -2.693 1 97 103 TYR B CA 1
ATOM 1680 C C . TYR B 1 103 ? -5.074 12.703 -3.35 1 97 103 TYR B C 1
ATOM 1682 O O . TYR B 1 103 ? -4.188 11.93 -2.98 1 97 103 TYR B O 1
ATOM 1690 N N . ARG B 1 104 ? -4.953 13.609 -4.293 1 96.75 104 ARG B N 1
ATOM 1691 C CA . ARG B 1 104 ? -3.668 13.711 -4.977 1 96.75 104 ARG B CA 1
ATOM 1692 C C . ARG B 1 104 ? -3.105 15.125 -4.875 1 96.75 104 ARG B C 1
ATOM 1694 O O . ARG B 1 104 ? -3.855 16.109 -4.926 1 96.75 104 ARG B O 1
ATOM 1701 N N . PHE B 1 105 ? -1.831 15.195 -4.66 1 96.75 105 PHE B N 1
ATOM 1702 C CA . PHE B 1 105 ? -1.081 16.438 -4.719 1 96.75 105 PHE B CA 1
ATOM 1703 C C . PHE B 1 105 ? 0.018 16.359 -5.773 1 96.75 105 PHE B C 1
ATOM 1705 O O . PHE B 1 105 ? 0.743 15.375 -5.848 1 96.75 105 PHE B O 1
ATOM 1712 N N . ASP B 1 106 ? 0.122 17.344 -6.594 1 95.19 106 ASP B N 1
ATOM 1713 C CA . ASP B 1 106 ? 1.208 17.547 -7.547 1 95.19 106 ASP B CA 1
ATOM 1714 C C . ASP B 1 106 ? 1.831 18.922 -7.387 1 95.19 106 ASP B C 1
ATOM 1716 O O . ASP B 1 106 ? 1.121 19.938 -7.359 1 95.19 106 ASP B O 1
ATOM 1720 N N . ARG B 1 107 ? 3.172 18.891 -7.344 1 90.69 107 ARG B N 1
ATOM 1721 C CA . ARG B 1 107 ? 3.838 20.188 -7.215 1 90.69 107 ARG B CA 1
ATOM 1722 C C . ARG B 1 107 ? 3.668 21.016 -8.484 1 90.69 107 ARG B C 1
ATOM 1724 O O . ARG B 1 107 ? 3.848 20.516 -9.594 1 90.69 107 ARG B O 1
#

pLDDT: mean 96.88, std 2.11, range [88.75, 98.94]

Solvent-accessible surface area (backbone atoms only — not comparable to full-atom values): 11240 Å² total; per-residue (Å²): 116,82,56,73,64,79,76,61,70,32,29,38,40,41,38,37,36,34,60,40,90,73,61,93,60,44,66,63,50,51,53,51,51,53,57,53,49,68,70,39,73,46,52,44,40,51,38,72,19,46,21,94,86,49,40,29,42,35,41,37,30,25,56,39,69,68,33,50,50,53,52,60,65,30,67,69,53,41,54,49,54,53,45,34,62,75,66,43,36,39,32,37,37,40,35,37,22,43,29,67,43,74,48,77,50,75,106,117,82,56,75,65,79,77,59,70,32,30,36,40,40,39,38,35,34,61,37,90,73,60,92,60,43,65,64,52,51,52,51,50,53,58,52,47,68,70,39,72,46,52,43,41,51,39,72,20,45,21,94,87,48,42,30,40,34,40,38,31,26,56,40,68,66,33,49,50,51,52,59,63,31,65,70,53,41,54,50,53,52,45,35,62,75,64,44,36,40,32,38,37,41,35,37,23,44,29,66,43,73,49,76,49,73,108

Radius of gyration: 16.73 Å; Cα contacts (8 Å, |Δi|>4): 438; chains: 2; bounding box: 34×45×39 Å

Organism: NCBI:txid53407

Sequence (214 aa):
MIASTPQPPYYAVIFTSLRTAGDQGYAEAARRMLDLAREQPGFLGVESARGDDGLGITVSYWRDETAILAWKQHAEHSEIRERGRSTWYETCQTRVCKVERAYRFDRMIASTPQPPYYAVIFTSLRTAGDQGYAEAARRMLDLAREQPGFLGVESARGDDGLGITVSYWRDETAILAWKQHAEHSEIRERGRSTWYETCQTRVCKVERAYRFDR

InterPro domains:
  IPR007138 Antibiotic biosynthesis monooxygenase domain [PF03992] (10-82)
  IPR007138 Antibiotic biosynthesis monooxygenase domain [PS51725] (10-96)
  IPR011008 Dimeric alpha-beta barrel [SSF54909] (2-106)
  IPR052936 Jasmonate Hydroxylase-like [PTHR37811] (8-105)